Protein AF-A0A925ZSY7-F1 (afdb_monomer)

pLDDT: mean 82.23, std 15.38, range [44.41, 98.56]

Sequence (197 aa):
MSMNKAVGSADPVRADASPASPSANQEVAVGSQKIALSGREVLAGAISGVAAGFTMGLVAVVVSLTHGFGLWAPFNDVAGAIFPGVISQTGPINVQTVVAGIFIHFTISVVLGMLFTTLYSGLFKLTFDYGTPLMIGLAFSWIIWMMVRFVFLPLLASGVYEVPAFIIAHGVYGVTLGLVYPIVRRQLAARRILARA

Secondary structure (DSSP, 8-state):
---------PPP--------------------------HHHHHHHHHHHHHHHHHHHHHHHHHHHHTTS-TTHHHHHHHHTTSTT-S--SSS--HHHHHHHHHHHHHHHHHHHHHHHIIIIIIS-----TTHHHHHHHHHHHHHHHHIIIIIHHHH--GGGGSTHHHHHHHHHHHHHHHHHHHHHHHHHHHHHHTT-

Mean predicted aligned error: 11.03 Å

Radius of gyration: 29.15 Å; Cα contacts (8 Å, |Δi|>4): 211; chains: 1; bounding box: 48×48×117 Å

Structure (mmCIF, N/CA/C/O backbone):
data_AF-A0A925ZSY7-F1
#
_entry.id   AF-A0A925ZSY7-F1
#
loop_
_atom_site.group_PDB
_atom_site.id
_atom_site.type_symbol
_atom_site.label_atom_id
_atom_site.label_alt_id
_atom_site.label_comp_id
_atom_site.label_asym_id
_atom_site.label_entity_id
_atom_site.label_seq_id
_atom_site.pdbx_PDB_ins_code
_atom_site.Cartn_x
_atom_site.Cartn_y
_atom_site.Cartn_z
_atom_site.occupancy
_atom_site.B_iso_or_equiv
_atom_site.auth_seq_id
_atom_site.auth_comp_id
_atom_site.auth_asym_id
_atom_site.auth_atom_id
_atom_site.pdbx_PDB_model_num
ATOM 1 N N . MET A 1 1 ? 8.546 25.792 88.648 1.00 55.47 1 MET A N 1
ATOM 2 C CA . MET A 1 1 ? 8.792 24.722 89.640 1.00 55.47 1 MET A CA 1
ATOM 3 C C . MET A 1 1 ? 7.761 23.626 89.392 1.00 55.47 1 MET A C 1
ATOM 5 O O . MET A 1 1 ? 6.604 23.981 89.224 1.00 55.47 1 MET A O 1
ATOM 9 N N . SER A 1 2 ? 8.197 22.357 89.332 1.00 53.66 2 SER A N 1
ATOM 10 C CA . SER A 1 2 ? 7.445 21.139 88.931 1.00 53.66 2 SER A CA 1
ATOM 11 C C . SER A 1 2 ? 7.203 21.033 87.411 1.00 53.66 2 SER A C 1
ATOM 13 O O . SER A 1 2 ? 6.410 21.792 86.876 1.00 53.66 2 SER A O 1
ATOM 15 N N . MET A 1 3 ? 7.945 20.281 86.580 1.00 49.22 3 MET A N 1
ATOM 16 C CA . MET A 1 3 ? 8.364 18.863 86.602 1.00 49.22 3 MET A CA 1
ATOM 17 C C . MET A 1 3 ? 7.198 17.883 86.774 1.00 49.22 3 MET A C 1
ATOM 19 O O . MET A 1 3 ? 6.801 17.587 87.893 1.00 49.22 3 MET A O 1
ATOM 23 N N . ASN A 1 4 ? 6.720 17.306 85.665 1.00 60.34 4 ASN A N 1
ATOM 24 C CA . ASN A 1 4 ? 6.241 15.930 85.695 1.00 60.34 4 ASN A CA 1
ATOM 25 C C . ASN A 1 4 ? 6.533 15.183 84.390 1.00 60.34 4 ASN A C 1
ATOM 27 O O . ASN A 1 4 ? 6.460 15.729 83.292 1.00 60.34 4 ASN A O 1
ATOM 31 N N . LYS A 1 5 ? 6.954 13.938 84.587 1.00 57.38 5 LYS A N 1
ATOM 32 C CA . LYS A 1 5 ? 7.687 13.039 83.700 1.00 57.38 5 LYS A CA 1
ATOM 33 C C . LYS A 1 5 ? 6.845 11.767 83.565 1.00 57.38 5 LYS A C 1
ATOM 35 O O . LYS A 1 5 ? 6.425 11.231 84.583 1.00 57.38 5 LYS A O 1
ATOM 40 N N . ALA A 1 6 ? 6.644 11.273 82.349 1.00 61.03 6 ALA A N 1
ATOM 41 C CA . ALA A 1 6 ? 6.133 9.930 82.035 1.00 61.03 6 ALA A CA 1
ATOM 42 C C . ALA A 1 6 ? 6.712 9.591 80.642 1.00 61.03 6 ALA A C 1
ATOM 44 O O . ALA A 1 6 ? 6.522 10.386 79.730 1.00 61.03 6 ALA A O 1
ATOM 45 N N . VAL A 1 7 ? 7.583 8.601 80.383 1.00 58.03 7 VAL A N 1
ATOM 46 C CA . VAL A 1 7 ? 7.672 7.183 80.805 1.00 58.03 7 VAL A CA 1
ATOM 47 C C . VAL A 1 7 ? 6.311 6.510 80.628 1.00 58.03 7 VAL A C 1
ATOM 49 O O . VAL A 1 7 ? 5.410 6.810 81.390 1.00 58.03 7 VAL A O 1
ATOM 52 N N . GLY A 1 8 ? 6.028 5.625 79.680 1.00 53.97 8 GLY A N 1
ATOM 53 C CA . GLY A 1 8 ? 6.804 4.867 78.705 1.00 53.97 8 GLY A CA 1
ATOM 54 C C . GLY A 1 8 ? 6.008 3.577 78.452 1.00 53.97 8 GLY A C 1
ATOM 55 O O . GLY A 1 8 ? 5.498 3.002 79.407 1.00 53.97 8 GLY A O 1
ATOM 56 N N . SER A 1 9 ? 5.886 3.106 77.212 1.00 62.28 9 SER A N 1
ATOM 57 C CA . SER A 1 9 ? 5.575 1.694 76.944 1.00 62.28 9 SER A CA 1
ATOM 58 C C . SER A 1 9 ? 6.113 1.320 75.569 1.00 62.28 9 SER A C 1
ATOM 60 O O . SER A 1 9 ? 5.625 1.789 74.544 1.00 62.28 9 SER A O 1
ATOM 62 N N . ALA A 1 10 ? 7.179 0.527 75.583 1.00 57.59 10 ALA A N 1
ATOM 63 C CA . ALA A 1 10 ? 7.733 -0.127 74.416 1.00 57.59 10 ALA A CA 1
ATOM 64 C C . ALA A 1 10 ? 6.829 -1.305 74.042 1.00 57.59 10 ALA A C 1
ATOM 66 O O . ALA A 1 10 ? 6.580 -2.173 74.880 1.00 57.59 10 ALA A O 1
ATOM 67 N N . ASP A 1 11 ? 6.364 -1.334 72.797 1.00 65.06 11 ASP A N 1
ATOM 68 C CA . ASP A 1 11 ? 5.711 -2.511 72.237 1.00 65.06 11 ASP A CA 1
ATOM 69 C C . ASP A 1 11 ? 6.760 -3.585 71.899 1.00 65.06 11 ASP A C 1
ATOM 71 O O . ASP A 1 11 ? 7.817 -3.266 71.340 1.00 65.06 11 ASP A O 1
ATOM 75 N N . PRO A 1 12 ? 6.505 -4.863 72.230 1.00 65.06 12 PRO A N 1
ATOM 76 C CA . PRO A 1 12 ? 7.423 -5.944 71.928 1.00 65.06 12 PRO A CA 1
ATOM 77 C C . PRO A 1 12 ? 7.401 -6.284 70.435 1.00 65.06 12 PRO A C 1
ATOM 79 O O . PRO A 1 12 ? 6.363 -6.542 69.827 1.00 65.06 12 PRO A O 1
ATOM 82 N N . VAL A 1 13 ? 8.608 -6.341 69.877 1.00 63.09 13 VAL A N 1
ATOM 83 C CA . VAL A 1 13 ? 8.950 -6.955 68.595 1.00 63.09 13 VAL A CA 1
ATOM 84 C C . VAL A 1 13 ? 8.385 -8.375 68.547 1.00 63.09 13 VAL A C 1
ATOM 86 O O . VAL A 1 13 ? 8.856 -9.261 69.259 1.00 63.09 13 VAL A O 1
ATOM 89 N N . ARG A 1 14 ? 7.390 -8.600 67.687 1.00 60.19 14 ARG A N 1
ATOM 90 C CA . ARG A 1 14 ? 6.901 -9.939 67.356 1.00 60.19 14 ARG A CA 1
ATOM 91 C C . ARG A 1 14 ? 7.596 -10.411 66.082 1.00 60.19 14 ARG A C 1
ATOM 93 O O . ARG A 1 14 ? 7.225 -10.034 64.974 1.00 60.19 14 ARG A O 1
ATOM 100 N N . ALA A 1 15 ? 8.661 -11.178 66.277 1.00 64.06 15 ALA A N 1
ATOM 101 C CA . ALA A 1 15 ? 9.365 -11.895 65.230 1.00 64.06 15 ALA A CA 1
ATOM 102 C C . ALA A 1 15 ? 8.745 -13.288 65.079 1.00 64.06 15 ALA A C 1
ATOM 104 O O . ALA A 1 15 ? 9.197 -14.231 65.719 1.00 64.06 15 ALA A O 1
ATOM 105 N N . ASP A 1 16 ? 7.746 -13.407 64.205 1.00 62.81 16 ASP A N 1
ATOM 106 C CA . ASP A 1 16 ? 7.207 -14.700 63.786 1.00 62.81 16 ASP A CA 1
ATOM 107 C C . ASP A 1 16 ? 7.527 -14.879 62.294 1.00 62.81 16 ASP A C 1
ATOM 109 O O . ASP A 1 16 ? 6.779 -14.477 61.405 1.00 62.81 16 ASP A O 1
ATOM 113 N N . ALA A 1 17 ? 8.702 -15.444 62.022 1.00 67.31 17 ALA A N 1
ATOM 114 C CA . ALA A 1 17 ? 9.052 -15.984 60.718 1.00 67.31 17 ALA A CA 1
ATOM 115 C C . ALA A 1 17 ? 8.692 -17.473 60.690 1.00 67.31 17 ALA A C 1
ATOM 117 O O . ALA A 1 17 ? 9.211 -18.231 61.510 1.00 67.31 17 ALA A O 1
ATOM 118 N N . SER A 1 18 ? 7.893 -17.919 59.715 1.00 61.31 18 SER A N 1
ATOM 119 C CA . SER A 1 18 ? 8.162 -19.198 59.043 1.00 61.31 18 SER A CA 1
ATOM 120 C C . SER A 1 18 ? 7.316 -19.458 57.792 1.00 61.31 18 SER A C 1
ATOM 122 O O . SER A 1 18 ? 6.268 -18.842 57.611 1.00 61.31 18 SER A O 1
ATOM 124 N N . PRO A 1 19 ? 7.823 -20.327 56.896 1.00 63.09 19 PRO A N 1
ATOM 125 C CA . PRO A 1 19 ? 7.704 -20.199 55.454 1.00 63.09 19 PRO A CA 1
ATOM 126 C C . PRO A 1 19 ? 6.714 -21.204 54.858 1.00 63.09 19 PRO A C 1
ATOM 128 O O . PRO A 1 19 ? 6.591 -22.322 55.342 1.00 63.09 19 PRO A O 1
ATOM 131 N N . ALA A 1 20 ? 6.087 -20.845 53.741 1.00 53.62 20 ALA A N 1
ATOM 132 C CA . ALA A 1 20 ? 5.710 -21.792 52.694 1.00 53.62 20 ALA A CA 1
ATOM 133 C C . ALA A 1 20 ? 5.274 -21.002 51.461 1.00 53.62 20 ALA A C 1
ATOM 135 O O . ALA A 1 20 ? 4.224 -20.364 51.431 1.00 53.62 20 ALA A O 1
ATOM 136 N N . SER A 1 21 ? 6.130 -21.036 50.449 1.00 58.88 21 SER A N 1
ATOM 137 C CA . SER A 1 21 ? 5.885 -20.540 49.107 1.00 58.88 21 SER A CA 1
ATOM 138 C C . SER A 1 21 ? 4.577 -21.110 48.549 1.00 58.88 21 SER A C 1
ATOM 140 O O . SER A 1 21 ? 4.470 -22.330 48.414 1.00 58.88 21 SER A O 1
ATOM 142 N N . PRO A 1 22 ? 3.626 -20.284 48.087 1.00 52.94 22 PRO A N 1
ATOM 143 C CA . PRO A 1 22 ? 2.754 -20.721 47.026 1.00 52.94 22 PRO A CA 1
ATOM 144 C C . PRO A 1 22 ? 3.592 -20.681 45.745 1.00 52.94 22 PRO A C 1
ATOM 146 O O . PRO A 1 22 ? 3.500 -19.756 44.946 1.00 52.94 22 PRO A O 1
ATOM 149 N N . SER A 1 23 ? 4.358 -21.747 45.493 1.00 55.34 23 SER A N 1
ATOM 150 C CA . SER A 1 23 ? 4.560 -22.237 44.123 1.00 55.34 23 SER A CA 1
ATOM 151 C C . SER A 1 23 ? 3.233 -22.827 43.621 1.00 55.34 23 SER A C 1
ATOM 153 O O . SER A 1 23 ? 3.162 -23.963 43.157 1.00 55.34 23 SER A O 1
ATOM 155 N N . ALA A 1 24 ? 2.149 -22.072 43.803 1.00 54.25 24 ALA A N 1
ATOM 156 C CA . ALA A 1 24 ? 0.860 -22.337 43.223 1.00 54.25 24 ALA A CA 1
ATOM 157 C C . ALA A 1 24 ? 1.051 -22.000 41.762 1.00 54.25 24 ALA A C 1
ATOM 159 O O . ALA A 1 24 ? 1.026 -20.827 41.398 1.00 54.25 24 ALA A O 1
ATOM 160 N N . ASN A 1 25 ? 1.391 -23.041 41.000 1.00 50.25 25 ASN A N 1
ATOM 161 C CA . ASN A 1 25 ? 1.122 -23.205 39.586 1.00 50.25 25 ASN A CA 1
ATOM 162 C C . ASN A 1 25 ? 0.565 -21.914 38.998 1.00 50.25 25 ASN A C 1
ATOM 164 O O . ASN A 1 25 ? -0.649 -21.727 38.905 1.00 50.25 25 ASN A O 1
ATOM 168 N N . GLN A 1 26 ? 1.474 -21.016 38.614 1.00 46.41 26 GLN A N 1
ATOM 169 C CA . GLN A 1 26 ? 1.187 -20.085 37.547 1.00 46.41 26 GLN A CA 1
ATOM 170 C C . GLN A 1 26 ? 1.076 -21.008 36.339 1.00 46.41 26 GLN A C 1
ATOM 172 O O . GLN A 1 26 ? 2.033 -21.245 35.609 1.00 46.41 26 GLN A O 1
ATOM 177 N N . GLU A 1 27 ? -0.075 -21.675 36.251 1.00 44.41 27 GLU A N 1
ATOM 178 C CA . GLU A 1 27 ? -0.593 -22.260 35.048 1.00 44.41 27 GLU A CA 1
ATOM 179 C C . GLU A 1 27 ? -0.501 -21.092 34.093 1.00 44.41 27 GLU A C 1
ATOM 181 O O . GLU A 1 27 ? -1.247 -20.112 34.191 1.00 44.41 27 GLU A O 1
ATOM 186 N N . VAL A 1 28 ? 0.572 -21.104 33.303 1.00 52.50 28 VAL A N 1
ATOM 187 C CA . VAL A 1 28 ? 0.762 -20.172 32.220 1.00 52.50 28 VAL A CA 1
ATOM 188 C C . VAL A 1 28 ? -0.361 -20.569 31.291 1.00 52.50 28 VAL A C 1
ATOM 190 O O . VAL A 1 28 ? -0.203 -21.401 30.402 1.00 52.50 28 VAL A O 1
ATOM 193 N N . ALA A 1 29 ? -1.541 -20.022 31.564 1.00 50.22 29 ALA A N 1
ATOM 194 C CA . ALA A 1 29 ? -2.619 -19.921 30.634 1.00 50.22 29 ALA A CA 1
ATOM 195 C C . ALA A 1 29 ? -2.049 -19.016 29.547 1.00 50.22 29 ALA A C 1
ATOM 197 O O . ALA A 1 29 ? -2.324 -17.818 29.480 1.00 50.22 29 ALA A O 1
ATOM 198 N N . VAL A 1 30 ? -1.218 -19.611 28.683 1.00 54.34 30 VAL A N 1
ATOM 199 C CA . VAL A 1 30 ? -1.020 -19.204 27.303 1.00 54.34 30 VAL A CA 1
ATOM 200 C C . VAL A 1 30 ? -2.380 -19.447 26.675 1.00 54.34 30 VAL A C 1
ATOM 202 O O . VAL A 1 30 ? -2.624 -20.425 25.971 1.00 54.34 30 VAL A O 1
ATOM 205 N N . GLY A 1 31 ? -3.335 -18.614 27.085 1.00 46.53 31 GLY A N 1
ATOM 206 C CA . GLY A 1 31 ? -4.696 -18.679 26.646 1.00 46.53 31 GLY A CA 1
ATOM 207 C C . GLY A 1 31 ? -4.613 -18.574 25.145 1.00 46.53 31 GLY A C 1
ATOM 208 O O . GLY A 1 31 ? -4.042 -17.618 24.614 1.00 46.53 31 GLY A O 1
ATOM 209 N N . SER A 1 32 ? -5.175 -19.571 24.476 1.00 50.22 32 SER A N 1
ATOM 210 C CA . SER A 1 32 ? -5.572 -19.493 23.082 1.00 50.22 32 SER A CA 1
ATOM 211 C C . SER A 1 32 ? -6.625 -18.383 22.966 1.00 50.22 32 SER A C 1
ATOM 213 O O . SER A 1 32 ? -7.817 -18.619 22.787 1.00 50.22 32 SER A O 1
ATOM 215 N N . GLN A 1 33 ? -6.212 -17.131 23.170 1.00 54.22 33 GLN A N 1
ATOM 216 C CA . GLN A 1 33 ? -7.013 -15.967 22.869 1.00 54.22 33 GLN A CA 1
ATOM 217 C C . GLN A 1 33 ? -7.043 -15.921 21.356 1.00 54.22 33 GLN A C 1
ATOM 219 O O . GLN A 1 33 ? -6.134 -15.396 20.715 1.00 54.22 33 GLN A O 1
ATOM 224 N N . LYS A 1 34 ? -8.082 -16.548 20.796 1.00 58.94 34 LYS A N 1
ATOM 225 C CA . LYS A 1 34 ? -8.390 -16.479 19.374 1.00 58.94 34 LYS A CA 1
ATOM 226 C C . LYS A 1 34 ? -8.245 -15.024 18.947 1.00 58.94 34 LYS A C 1
ATOM 228 O O . LYS A 1 34 ? -8.836 -14.141 19.572 1.00 58.94 34 LYS A O 1
ATOM 233 N N . ILE A 1 35 ? -7.445 -14.789 17.910 1.00 64.00 35 ILE A N 1
ATOM 234 C CA . ILE A 1 35 ? -7.345 -13.495 17.238 1.00 64.00 35 ILE A CA 1
ATOM 235 C C . ILE A 1 35 ? -8.736 -13.208 16.659 1.00 64.00 35 ILE A C 1
ATOM 237 O O . ILE A 1 35 ? -9.061 -13.591 15.540 1.00 64.00 35 ILE A O 1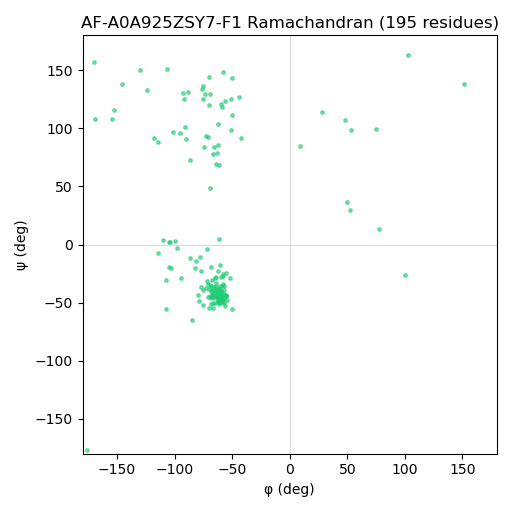
ATOM 241 N N . ALA A 1 36 ? -9.614 -12.624 17.470 1.00 67.88 36 ALA A N 1
ATOM 242 C CA . ALA A 1 36 ? -10.977 -12.300 17.092 1.00 67.88 36 ALA A CA 1
ATOM 243 C C . ALA A 1 36 ? -10.966 -10.924 16.425 1.00 67.88 36 ALA A C 1
ATOM 245 O O . ALA A 1 36 ? -11.372 -9.926 17.016 1.00 67.88 36 ALA A O 1
ATOM 246 N N . LEU A 1 37 ? -10.443 -10.863 15.199 1.00 81.06 37 LEU A N 1
ATOM 247 C CA . LEU A 1 37 ? -10.561 -9.664 14.376 1.00 81.06 37 LEU A CA 1
ATOM 248 C C . LEU A 1 37 ? -12.011 -9.497 13.957 1.00 81.06 37 LEU A C 1
ATOM 250 O O . LEU A 1 37 ? -12.634 -10.411 13.413 1.00 81.06 37 LEU A O 1
ATOM 254 N N . SER A 1 38 ? -12.552 -8.305 14.174 1.00 87.88 38 SER A N 1
ATOM 255 C CA . SER A 1 38 ? -13.855 -7.993 13.607 1.00 87.88 38 SER A CA 1
ATOM 256 C C . SER A 1 38 ? -13.734 -7.860 12.085 1.00 87.88 38 SER A C 1
ATOM 258 O O . SER A 1 38 ? -12.768 -7.287 11.581 1.00 87.88 38 SER A O 1
ATOM 260 N N . GLY A 1 39 ? -14.747 -8.298 11.327 1.00 89.88 39 GLY A N 1
ATOM 261 C CA . GLY A 1 39 ? -14.773 -8.076 9.869 1.00 89.88 39 GLY A CA 1
ATOM 262 C C . GLY A 1 39 ? -14.627 -6.593 9.486 1.00 89.88 39 GLY A C 1
ATOM 263 O O . GLY A 1 39 ? -14.105 -6.259 8.428 1.00 89.88 39 GLY A O 1
ATOM 264 N N . ARG A 1 40 ? -15.001 -5.685 10.397 1.00 90.75 40 ARG A N 1
ATOM 265 C CA . ARG A 1 40 ? -14.800 -4.238 10.264 1.00 90.75 40 ARG A CA 1
ATOM 266 C C . ARG A 1 40 ? -13.327 -3.831 10.295 1.00 90.75 40 ARG A C 1
ATOM 268 O O . ARG A 1 40 ? -12.943 -2.913 9.581 1.00 90.75 40 ARG A O 1
ATOM 275 N N . GLU A 1 41 ? -12.526 -4.464 11.142 1.00 91.94 41 GLU A N 1
ATOM 276 C CA . GLU A 1 41 ? -11.087 -4.204 11.219 1.00 91.94 41 GLU A CA 1
ATOM 277 C C . GLU A 1 41 ? -10.393 -4.715 9.963 1.00 91.94 41 GLU A C 1
ATOM 279 O O . GLU A 1 41 ? -9.647 -3.961 9.348 1.00 91.94 41 GLU A O 1
ATOM 284 N N . VAL A 1 42 ? -10.738 -5.920 9.505 1.00 93.62 42 VAL A N 1
ATOM 285 C CA . VAL A 1 42 ? -10.236 -6.453 8.229 1.00 93.62 42 VAL A CA 1
ATOM 286 C C . VAL A 1 42 ? -10.577 -5.510 7.069 1.00 93.62 42 VAL A C 1
ATOM 288 O O . VAL A 1 42 ? -9.694 -5.144 6.297 1.00 93.62 42 VAL A O 1
ATOM 291 N N . LEU A 1 43 ? -11.824 -5.031 6.992 1.00 95.75 43 LEU A N 1
ATOM 292 C CA . LEU A 1 43 ? -12.242 -4.065 5.974 1.00 95.75 43 LEU A CA 1
ATOM 293 C C . LEU A 1 43 ? -11.490 -2.727 6.084 1.00 95.75 43 LEU A C 1
ATOM 295 O O . LEU A 1 43 ? -11.086 -2.167 5.067 1.00 95.75 43 LEU A O 1
ATOM 299 N N . ALA A 1 44 ? -11.272 -2.21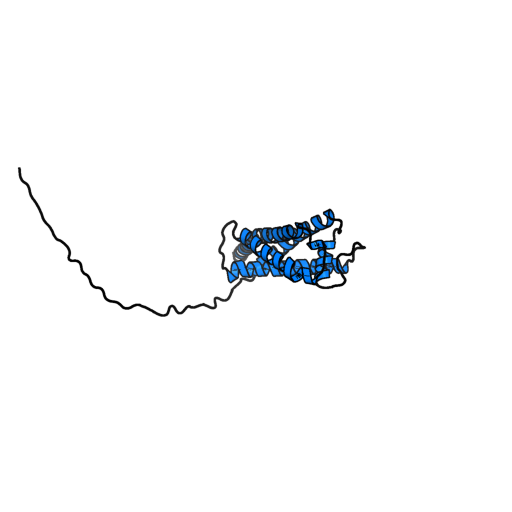3 7.299 1.00 95.94 44 ALA A N 1
ATOM 300 C CA . ALA A 1 44 ? -10.491 -0.994 7.508 1.00 95.94 44 ALA A CA 1
ATOM 301 C C . ALA A 1 44 ? -9.046 -1.163 7.023 1.00 95.94 44 ALA A C 1
ATOM 303 O O . ALA A 1 44 ? -8.513 -0.262 6.375 1.00 95.94 44 ALA A O 1
ATOM 304 N N . GLY A 1 45 ? -8.440 -2.318 7.301 1.00 96.88 45 GLY A N 1
ATOM 305 C CA . GLY A 1 45 ? -7.125 -2.698 6.795 1.00 96.88 45 GLY A CA 1
ATOM 306 C C . GLY A 1 45 ? -7.082 -2.744 5.274 1.00 96.88 45 GLY A C 1
ATOM 307 O O . GLY A 1 45 ? -6.226 -2.100 4.678 1.00 96.88 45 GLY A O 1
ATOM 308 N N . ALA A 1 46 ? -8.047 -3.415 4.640 1.00 98.25 46 ALA A N 1
ATOM 309 C CA . ALA A 1 46 ? -8.144 -3.500 3.183 1.00 98.25 46 ALA A CA 1
ATOM 310 C C . ALA A 1 46 ? -8.248 -2.115 2.517 1.00 98.25 46 ALA A C 1
ATOM 312 O O . ALA A 1 46 ? -7.472 -1.810 1.615 1.00 98.25 46 ALA A O 1
ATOM 313 N N . ILE A 1 47 ? -9.153 -1.249 2.993 1.00 98.38 47 ILE A N 1
ATOM 314 C CA . ILE A 1 47 ? -9.334 0.115 2.455 1.00 98.38 47 ILE A CA 1
ATOM 315 C C . ILE A 1 47 ? -8.052 0.938 2.619 1.00 98.38 47 ILE A C 1
ATOM 317 O O . ILE A 1 47 ? -7.640 1.653 1.706 1.00 98.38 47 ILE A O 1
ATOM 321 N N . SER A 1 48 ? -7.404 0.822 3.778 1.00 98.00 48 SER A N 1
ATOM 322 C CA . SER A 1 48 ? -6.163 1.547 4.063 1.00 98.00 48 SER A CA 1
ATOM 323 C C . SER A 1 48 ? -4.998 1.029 3.220 1.00 98.00 48 SER A C 1
ATOM 325 O O . SER A 1 48 ? -4.181 1.824 2.767 1.00 98.00 48 SER A O 1
ATOM 327 N N . GLY A 1 49 ? -4.964 -0.280 2.951 1.00 98.44 49 GLY A N 1
ATOM 328 C CA . GLY A 1 49 ? -4.050 -0.915 2.008 1.00 98.44 49 GLY A CA 1
ATOM 329 C C . GLY A 1 49 ? -4.211 -0.364 0.596 1.00 98.44 49 GLY A C 1
ATOM 330 O O . GLY A 1 49 ? -3.221 0.031 -0.006 1.00 98.44 49 GLY A O 1
ATOM 331 N N . VAL A 1 50 ? -5.443 -0.231 0.088 1.00 98.56 50 VAL A N 1
ATOM 332 C CA . VAL A 1 50 ? -5.698 0.400 -1.225 1.00 98.56 50 VAL A CA 1
ATOM 333 C C . VAL A 1 50 ? -5.186 1.838 -1.259 1.00 98.56 50 VAL A C 1
ATOM 335 O O . VAL A 1 50 ? -4.487 2.212 -2.199 1.00 98.56 50 VAL A O 1
ATOM 338 N N . ALA A 1 51 ? -5.497 2.637 -0.234 1.00 98.56 51 ALA A N 1
ATOM 339 C CA . ALA A 1 51 ? -5.047 4.025 -0.160 1.00 98.56 51 ALA A CA 1
ATOM 340 C C . ALA A 1 51 ? -3.512 4.129 -0.152 1.00 98.56 51 ALA A C 1
ATOM 342 O O . ALA A 1 51 ? -2.946 4.928 -0.895 1.00 98.56 51 ALA A O 1
ATOM 343 N N . ALA A 1 52 ? -2.841 3.286 0.636 1.00 98.44 52 ALA A N 1
ATOM 344 C CA . ALA A 1 52 ? -1.385 3.223 0.706 1.00 98.44 52 ALA A CA 1
ATOM 345 C C . ALA A 1 52 ? -0.744 2.714 -0.595 1.00 98.44 52 ALA A C 1
ATOM 347 O O . ALA A 1 52 ? 0.254 3.264 -1.057 1.00 98.44 52 ALA A O 1
ATOM 348 N N . GLY A 1 53 ? -1.329 1.690 -1.218 1.00 98.06 53 GLY A N 1
ATOM 349 C CA . GLY A 1 53 ? -0.891 1.169 -2.511 1.00 98.06 53 GLY A CA 1
ATOM 350 C C . GLY A 1 53 ? -1.009 2.215 -3.615 1.00 98.06 53 GLY A C 1
ATOM 351 O O . GLY A 1 53 ? -0.109 2.344 -4.445 1.00 98.06 53 GLY A O 1
ATOM 352 N N . PHE A 1 54 ? -2.078 3.013 -3.596 1.00 98.25 54 PHE A N 1
ATOM 353 C CA . PHE A 1 54 ? -2.271 4.118 -4.529 1.00 98.25 54 PHE A CA 1
ATOM 354 C C . PHE A 1 54 ? -1.216 5.217 -4.346 1.00 98.25 54 PHE A C 1
ATOM 356 O O . PHE A 1 54 ? -0.570 5.600 -5.321 1.00 98.25 54 PHE A O 1
ATOM 363 N N . THR A 1 55 ? -0.988 5.700 -3.117 1.00 98.25 55 THR A N 1
ATOM 364 C CA . THR A 1 55 ? 0.014 6.754 -2.862 1.00 98.25 55 THR A CA 1
ATOM 365 C C . THR A 1 55 ? 1.428 6.292 -3.209 1.00 98.25 55 THR A C 1
ATOM 367 O O . THR A 1 55 ? 2.168 7.028 -3.858 1.00 98.25 55 THR A O 1
ATOM 370 N N . MET A 1 56 ? 1.785 5.052 -2.865 1.00 97.06 56 MET A N 1
ATOM 371 C CA . MET A 1 56 ? 3.039 4.422 -3.286 1.00 97.06 56 MET A CA 1
ATOM 372 C C . MET A 1 56 ? 3.156 4.336 -4.812 1.00 97.06 56 MET A C 1
ATOM 374 O O . MET A 1 56 ? 4.203 4.668 -5.366 1.00 97.06 56 MET A O 1
ATOM 378 N N . GLY A 1 57 ? 2.089 3.910 -5.495 1.00 94.81 57 GLY A N 1
ATOM 379 C CA . GLY A 1 57 ? 2.050 3.807 -6.953 1.00 94.81 57 GLY A CA 1
ATOM 380 C C . GLY A 1 57 ? 2.295 5.153 -7.636 1.00 94.81 57 GLY A C 1
ATOM 381 O O . GLY A 1 57 ? 3.060 5.220 -8.594 1.00 94.81 57 GLY A O 1
ATOM 382 N N . LEU A 1 58 ? 1.733 6.243 -7.100 1.00 96.19 58 LEU A N 1
ATOM 383 C CA . LEU A 1 58 ? 2.004 7.597 -7.593 1.00 96.19 58 LEU A CA 1
ATOM 384 C C . LEU A 1 58 ? 3.478 7.986 -7.436 1.00 96.19 58 LEU A C 1
ATOM 386 O O . LEU A 1 58 ? 4.069 8.519 -8.373 1.00 96.19 58 LEU A O 1
ATOM 390 N N . VAL A 1 59 ? 4.090 7.690 -6.285 1.00 94.69 59 VAL A N 1
ATOM 391 C CA . VAL A 1 59 ? 5.527 7.936 -6.076 1.00 94.69 59 VAL A CA 1
ATOM 392 C C . VAL A 1 59 ? 6.355 7.141 -7.084 1.00 94.69 59 VAL A C 1
ATOM 394 O O . VAL A 1 59 ? 7.250 7.701 -7.712 1.00 94.69 59 VAL A O 1
ATOM 397 N N . ALA A 1 60 ? 6.029 5.865 -7.298 1.00 91.50 60 ALA A N 1
ATOM 398 C CA . ALA A 1 60 ? 6.723 5.021 -8.267 1.00 91.50 60 ALA A CA 1
ATOM 399 C C . ALA A 1 60 ? 6.590 5.554 -9.703 1.00 91.50 60 ALA A C 1
ATOM 401 O O . ALA A 1 60 ? 7.571 5.566 -10.441 1.00 91.50 60 ALA A O 1
ATOM 402 N N . VAL A 1 61 ? 5.414 6.056 -10.088 1.00 92.69 61 VAL A N 1
ATOM 403 C CA . VAL A 1 61 ? 5.197 6.716 -11.385 1.00 92.69 61 VAL A CA 1
ATOM 404 C C . VAL A 1 61 ? 6.076 7.957 -11.534 1.00 92.69 61 VAL A C 1
ATOM 406 O O . VAL A 1 61 ? 6.729 8.115 -12.564 1.00 92.69 61 VAL A O 1
ATOM 409 N N . VAL A 1 62 ? 6.136 8.820 -10.515 1.00 93.38 62 VAL A N 1
ATOM 410 C CA . VAL A 1 62 ? 6.992 10.018 -10.543 1.00 93.38 62 VAL A CA 1
ATOM 411 C C . VAL A 1 62 ? 8.456 9.625 -10.728 1.00 93.38 62 VAL A C 1
ATOM 413 O O . VAL A 1 62 ? 9.121 10.161 -11.609 1.00 93.38 62 VAL A O 1
ATOM 416 N N . VAL A 1 63 ? 8.941 8.651 -9.956 1.00 89.25 63 VAL A N 1
ATOM 417 C CA . VAL A 1 63 ? 10.312 8.126 -10.069 1.00 89.25 63 VAL A CA 1
ATOM 418 C C . VAL A 1 63 ? 10.573 7.552 -11.458 1.00 89.25 63 VAL A C 1
ATOM 420 O O . VAL A 1 63 ? 11.605 7.827 -12.062 1.00 89.25 63 VAL A O 1
ATOM 423 N N . SER A 1 64 ? 9.627 6.781 -11.983 1.00 87.75 64 SER A N 1
ATOM 424 C CA . SER A 1 64 ? 9.736 6.171 -13.303 1.00 87.75 64 SER A CA 1
ATOM 425 C C . SER A 1 64 ? 9.891 7.213 -14.411 1.00 87.75 64 SER A C 1
ATOM 427 O O . SER A 1 64 ? 10.745 7.086 -15.289 1.00 87.75 64 SER A O 1
ATOM 429 N N . LEU A 1 65 ? 9.094 8.283 -14.350 1.00 89.75 65 LEU A N 1
ATOM 430 C CA . LEU A 1 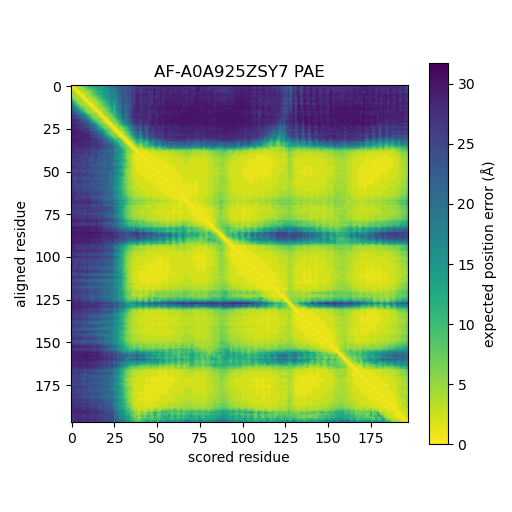65 ? 9.149 9.376 -15.316 1.00 89.75 65 LEU A CA 1
ATOM 431 C C . LEU A 1 65 ? 10.447 10.182 -15.205 1.00 89.75 65 LEU A C 1
ATOM 433 O O . LEU A 1 65 ? 11.027 10.517 -16.234 1.00 89.75 65 LEU A O 1
ATOM 437 N N . THR A 1 66 ? 10.941 10.454 -13.992 1.00 90.25 66 THR A N 1
ATOM 438 C CA . THR A 1 66 ? 12.192 11.213 -13.804 1.00 90.25 66 THR A CA 1
ATOM 439 C C . THR A 1 66 ? 13.439 10.460 -14.264 1.00 90.25 66 THR A C 1
ATOM 441 O O . THR A 1 66 ? 14.449 11.097 -1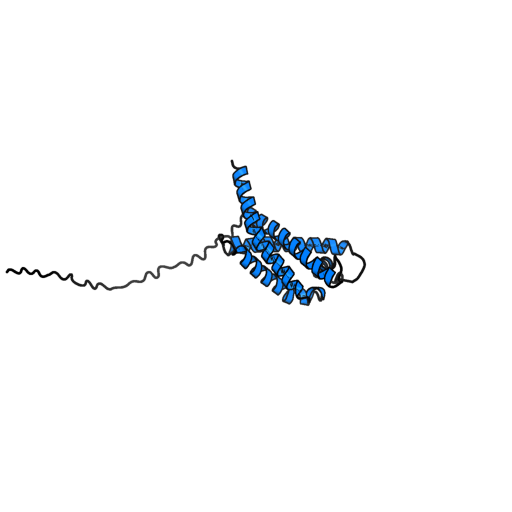4.547 1.00 90.25 66 THR A O 1
ATOM 444 N N . HIS A 1 67 ? 13.364 9.132 -14.390 1.00 86.00 67 HIS A N 1
ATOM 445 C CA . HIS A 1 67 ? 14.456 8.278 -14.874 1.00 86.00 67 HIS A CA 1
ATOM 446 C C . HIS A 1 67 ? 14.263 7.798 -16.323 1.00 86.00 67 HIS A C 1
ATOM 448 O O . HIS A 1 67 ? 15.089 7.049 -16.837 1.00 86.00 67 HIS A O 1
ATOM 454 N N . GLY A 1 68 ? 13.190 8.223 -17.002 1.00 85.75 68 GLY A N 1
ATOM 455 C CA . GLY A 1 68 ? 12.947 7.891 -18.410 1.00 85.75 68 GLY A CA 1
ATOM 456 C C . GLY A 1 68 ? 12.418 6.475 -18.675 1.00 85.75 68 GLY A C 1
ATOM 457 O O . GLY A 1 68 ? 12.390 6.058 -19.830 1.00 85.75 68 GLY A O 1
ATOM 458 N N . PHE A 1 69 ? 11.960 5.740 -17.655 1.00 84.00 69 PHE A N 1
ATOM 459 C CA . PHE A 1 69 ? 11.413 4.382 -17.821 1.00 84.00 69 PHE A CA 1
ATOM 460 C C . PHE A 1 69 ? 9.980 4.375 -18.387 1.00 84.00 69 PHE A C 1
ATOM 462 O O . PHE A 1 69 ? 9.548 3.398 -18.995 1.00 84.00 69 PHE A O 1
ATOM 469 N N . GLY A 1 70 ? 9.246 5.481 -18.231 1.00 87.56 70 GLY A N 1
ATOM 470 C CA . GLY A 1 70 ? 7.891 5.671 -18.759 1.00 87.56 70 GLY A CA 1
ATOM 471 C C . GLY A 1 70 ? 6.787 5.519 -17.708 1.00 87.56 70 GLY A C 1
ATOM 472 O O . GLY A 1 70 ? 6.995 4.985 -16.623 1.00 87.56 70 GLY A O 1
ATOM 473 N N . LEU A 1 71 ? 5.583 6.006 -18.019 1.00 90.44 71 LEU A N 1
ATOM 474 C CA . LEU A 1 71 ? 4.461 6.081 -17.068 1.00 90.44 71 LEU A CA 1
ATOM 475 C C . LEU A 1 71 ? 4.080 4.717 -16.468 1.00 90.44 71 LEU A C 1
ATOM 477 O O . LEU A 1 71 ? 3.765 4.613 -15.287 1.00 90.44 71 LEU A O 1
ATOM 481 N N . TRP A 1 72 ? 4.110 3.671 -17.290 1.00 91.12 72 TRP A N 1
ATOM 482 C CA . TRP A 1 72 ? 3.579 2.356 -16.937 1.00 91.12 72 TRP A CA 1
ATOM 483 C C . TRP A 1 72 ? 4.634 1.358 -16.462 1.00 91.12 72 TRP A C 1
ATOM 485 O O . TRP A 1 72 ? 4.277 0.242 -16.083 1.00 91.12 72 TRP A O 1
ATOM 495 N N . ALA A 1 73 ? 5.915 1.742 -16.464 1.00 86.88 73 ALA A N 1
ATOM 496 C CA . ALA A 1 73 ? 7.007 0.837 -16.120 1.00 86.88 73 ALA A CA 1
ATOM 497 C C . ALA A 1 73 ? 6.842 0.178 -14.737 1.00 86.88 73 ALA A C 1
ATOM 499 O O . ALA A 1 73 ? 6.946 -1.045 -14.686 1.00 86.88 73 ALA A O 1
ATOM 500 N N . PRO A 1 74 ? 6.444 0.894 -13.660 1.00 88.12 74 PRO A N 1
ATOM 501 C CA . PRO A 1 74 ? 6.292 0.269 -12.347 1.00 88.12 74 PRO A CA 1
ATOM 502 C C . PRO A 1 74 ? 5.258 -0.860 -12.332 1.00 88.12 74 PRO A C 1
ATOM 504 O O . PRO A 1 74 ? 5.440 -1.861 -11.648 1.00 88.12 74 PRO A O 1
ATOM 507 N N . PHE A 1 75 ? 4.171 -0.725 -13.098 1.00 89.69 75 PHE A N 1
ATOM 508 C CA . PHE A 1 75 ? 3.145 -1.763 -13.183 1.00 89.69 75 PHE A CA 1
ATOM 509 C C . PHE A 1 75 ? 3.593 -2.927 -14.071 1.00 89.69 75 PHE A C 1
ATOM 511 O O . PHE A 1 75 ? 3.326 -4.078 -13.736 1.00 89.69 75 PHE A O 1
ATOM 518 N N . ASN A 1 76 ? 4.322 -2.652 -15.156 1.00 86.88 76 ASN A N 1
ATOM 519 C CA . ASN A 1 76 ? 4.929 -3.708 -15.966 1.00 86.88 76 ASN A CA 1
ATOM 520 C C . ASN A 1 76 ? 5.934 -4.532 -15.155 1.00 86.88 76 ASN A C 1
ATOM 522 O O . ASN A 1 76 ? 5.938 -5.750 -15.280 1.00 86.88 76 ASN A O 1
ATOM 526 N N . ASP A 1 77 ? 6.717 -3.907 -14.275 1.00 83.56 77 ASP A N 1
ATOM 527 C CA . ASP A 1 77 ? 7.631 -4.632 -13.390 1.00 83.56 77 ASP A CA 1
ATOM 528 C C . ASP A 1 77 ? 6.894 -5.503 -12.371 1.00 83.56 77 ASP A C 1
ATOM 530 O O . ASP A 1 77 ? 7.264 -6.659 -12.162 1.00 83.56 77 ASP A O 1
ATOM 534 N N . VAL A 1 78 ? 5.802 -4.996 -11.786 1.00 87.38 78 VAL A N 1
ATOM 535 C CA . VAL A 1 78 ? 4.944 -5.800 -10.902 1.00 87.38 78 VAL A CA 1
ATOM 536 C C . VAL A 1 78 ? 4.353 -7.000 -11.650 1.00 87.38 78 VAL A C 1
ATOM 538 O O . VAL A 1 78 ? 4.284 -8.093 -11.094 1.00 87.38 78 VAL A O 1
ATOM 541 N N . ALA A 1 79 ? 3.958 -6.839 -12.915 1.00 87.62 79 ALA A N 1
ATOM 542 C CA . ALA A 1 79 ? 3.528 -7.964 -13.744 1.00 87.62 79 ALA A CA 1
ATOM 543 C C . ALA A 1 79 ? 4.693 -8.917 -14.067 1.00 87.62 79 ALA A C 1
ATOM 545 O O . ALA A 1 79 ? 4.532 -10.134 -13.986 1.00 87.62 79 ALA A O 1
ATOM 546 N N . GLY A 1 80 ? 5.875 -8.374 -14.372 1.00 80.12 80 GLY A N 1
ATOM 547 C CA . GLY A 1 80 ? 7.111 -9.117 -14.615 1.00 80.12 80 GLY A CA 1
ATOM 548 C C . GLY A 1 80 ? 7.531 -9.989 -13.433 1.00 80.12 80 GLY A C 1
ATOM 549 O O . GLY A 1 80 ? 8.109 -11.053 -13.639 1.00 80.12 80 GLY A O 1
ATOM 550 N N . ALA A 1 81 ? 7.143 -9.603 -12.211 1.00 77.00 81 ALA A N 1
ATOM 551 C CA . ALA A 1 81 ? 7.353 -10.402 -11.011 1.00 77.00 81 ALA A CA 1
ATOM 552 C C . ALA A 1 81 ? 6.675 -11.783 -11.054 1.00 77.00 81 ALA A C 1
ATOM 554 O O . ALA A 1 81 ? 7.128 -12.724 -10.406 1.00 77.00 81 ALA A O 1
ATOM 555 N N . ILE A 1 82 ? 5.573 -11.894 -11.801 1.00 77.69 82 ILE A N 1
ATOM 556 C CA . ILE A 1 82 ? 4.784 -13.125 -11.947 1.00 77.69 82 ILE A CA 1
ATOM 557 C C . ILE A 1 82 ? 4.974 -13.745 -13.334 1.00 77.69 82 ILE A C 1
ATOM 559 O O . ILE A 1 82 ? 4.918 -14.965 -13.478 1.00 77.69 82 ILE A O 1
ATOM 563 N N . PHE A 1 83 ? 5.215 -12.918 -14.352 1.00 79.12 83 PHE A N 1
ATOM 564 C CA . PHE A 1 83 ? 5.369 -13.327 -15.744 1.00 79.12 83 PHE A CA 1
ATOM 565 C C . PHE A 1 83 ? 6.786 -12.977 -16.234 1.00 79.12 83 PHE A C 1
ATOM 567 O O . PHE A 1 83 ? 6.982 -11.882 -16.766 1.00 79.12 83 PHE A O 1
ATOM 574 N N . PRO A 1 84 ? 7.775 -13.890 -16.120 1.00 66.75 84 PRO A N 1
ATOM 575 C CA . PRO A 1 84 ? 9.205 -13.597 -16.323 1.00 66.75 84 PRO A CA 1
ATOM 576 C C . PRO A 1 84 ? 9.642 -13.099 -17.720 1.00 66.75 84 PRO A C 1
ATOM 578 O O . PRO A 1 84 ? 10.829 -12.920 -17.956 1.00 66.75 84 PRO A O 1
ATOM 581 N N . GLY A 1 85 ? 8.724 -12.859 -18.661 1.00 66.69 85 GLY A N 1
ATOM 582 C CA . GLY A 1 85 ? 8.998 -12.288 -19.990 1.00 66.69 85 GLY A CA 1
ATOM 583 C C . GLY A 1 85 ? 8.473 -10.861 -20.200 1.00 66.69 85 GLY A C 1
ATOM 584 O O . GLY A 1 85 ? 8.555 -10.343 -21.309 1.00 66.69 85 GLY A O 1
ATOM 585 N N . VAL A 1 86 ? 7.898 -10.244 -19.163 1.00 68.44 86 VAL A N 1
ATOM 586 C CA . VAL A 1 86 ? 7.154 -8.967 -19.226 1.00 68.44 86 VAL A CA 1
ATOM 587 C C . VAL A 1 86 ? 7.953 -7.773 -18.663 1.00 68.44 86 VAL A C 1
ATOM 589 O O . VAL A 1 86 ? 7.457 -6.647 -18.633 1.00 68.44 86 VAL A O 1
ATOM 592 N N . ILE A 1 87 ? 9.200 -8.006 -18.238 1.00 64.06 87 ILE A N 1
ATOM 593 C CA . ILE A 1 87 ? 10.073 -7.009 -17.593 1.00 64.06 87 ILE A CA 1
ATOM 594 C C . ILE A 1 87 ? 10.125 -5.721 -18.420 1.00 64.06 87 ILE A C 1
ATOM 596 O O . ILE A 1 87 ? 10.098 -5.781 -19.647 1.00 64.06 87 ILE A O 1
ATOM 600 N N . SER A 1 88 ? 10.176 -4.575 -17.735 1.00 59.06 88 SER A N 1
ATOM 601 C CA . SER A 1 88 ? 10.185 -3.218 -18.290 1.00 59.06 88 SER A CA 1
ATOM 602 C C . SER A 1 88 ? 11.088 -3.068 -19.525 1.00 59.06 88 SER A C 1
ATOM 604 O O . SER A 1 88 ? 12.276 -2.770 -19.452 1.00 59.06 88 SER A O 1
ATOM 606 N N . GLN A 1 89 ? 10.487 -3.257 -20.700 1.00 54.09 89 GLN A N 1
ATOM 607 C CA . GLN A 1 89 ? 11.083 -2.911 -21.979 1.00 54.09 89 GLN A CA 1
ATOM 608 C C . GLN A 1 89 ? 10.715 -1.464 -22.288 1.00 54.09 89 GLN A C 1
ATOM 610 O O . GLN A 1 89 ? 9.549 -1.070 -22.211 1.00 54.09 89 GLN A O 1
ATOM 615 N N . THR A 1 90 ? 11.707 -0.668 -22.670 1.00 57.66 90 THR A N 1
ATOM 616 C CA . THR A 1 90 ? 11.471 0.593 -23.365 1.00 57.66 90 THR A CA 1
ATOM 617 C C . THR A 1 90 ? 10.790 0.268 -24.699 1.00 57.66 90 THR A C 1
ATOM 619 O O . THR A 1 90 ? 11.409 -0.251 -25.622 1.00 57.66 90 THR A O 1
ATOM 622 N N . GLY A 1 91 ? 9.477 0.490 -24.789 1.00 64.31 91 GLY A N 1
ATOM 623 C CA . GLY A 1 91 ? 8.690 0.062 -25.945 1.00 64.31 91 GLY A CA 1
ATOM 624 C C . GLY A 1 91 ? 7.219 0.489 -25.893 1.00 64.31 91 GLY A C 1
ATOM 625 O O . GLY A 1 91 ? 6.810 1.207 -24.976 1.00 64.31 91 GLY A O 1
ATOM 626 N N . PRO A 1 92 ? 6.411 0.082 -26.890 1.00 68.25 92 PRO A N 1
ATOM 627 C CA . PRO A 1 92 ? 4.982 0.377 -26.942 1.00 68.25 92 PRO A CA 1
ATOM 628 C C . PRO A 1 92 ? 4.244 -0.141 -25.703 1.00 68.25 92 PRO A C 1
ATOM 630 O O . PRO A 1 92 ? 4.597 -1.179 -25.144 1.00 68.25 92 PRO A O 1
ATOM 633 N N . ILE A 1 93 ? 3.183 0.559 -25.293 1.00 78.81 93 ILE A N 1
ATOM 634 C CA . ILE A 1 93 ? 2.351 0.146 -24.156 1.00 78.81 93 ILE A CA 1
ATOM 635 C C . ILE A 1 93 ? 1.775 -1.247 -24.427 1.00 78.81 93 ILE A C 1
ATOM 637 O O . ILE A 1 93 ? 0.977 -1.426 -25.347 1.00 78.81 93 ILE A O 1
ATOM 641 N N . ASN A 1 94 ? 2.113 -2.216 -23.578 1.00 84.81 94 ASN A N 1
ATOM 642 C CA . ASN A 1 94 ? 1.419 -3.495 -23.532 1.00 84.81 94 ASN A CA 1
ATOM 643 C C . ASN A 1 94 ? 0.265 -3.403 -22.522 1.00 84.81 94 ASN A C 1
ATOM 645 O O . ASN A 1 94 ? 0.451 -3.461 -21.310 1.00 84.81 94 ASN A O 1
ATOM 649 N N . VAL A 1 95 ? -0.956 -3.225 -23.027 1.00 88.06 95 VAL A N 1
ATOM 650 C CA . VAL A 1 95 ? -2.148 -3.020 -22.185 1.00 88.06 95 VAL A CA 1
ATOM 651 C C . VAL A 1 95 ? -2.385 -4.198 -21.235 1.00 88.06 95 VAL A C 1
ATOM 653 O O . VAL A 1 95 ? -2.789 -3.988 -20.092 1.00 88.06 95 VAL A O 1
ATOM 656 N N . GLN A 1 96 ? -2.102 -5.429 -21.669 1.00 89.25 96 GLN A N 1
ATOM 657 C CA . GLN A 1 96 ? -2.326 -6.623 -20.849 1.00 89.25 96 GLN A CA 1
ATOM 658 C C . GLN A 1 96 ? -1.437 -6.619 -19.604 1.00 89.25 96 GLN A C 1
ATOM 660 O O . GLN A 1 96 ? -1.907 -6.911 -18.505 1.00 89.25 96 GLN A O 1
ATOM 665 N N . THR A 1 97 ? -0.170 -6.241 -19.761 1.00 87.88 97 THR A N 1
ATOM 666 C CA . THR A 1 97 ? 0.811 -6.245 -18.670 1.00 87.88 97 THR A CA 1
ATOM 667 C C . THR A 1 97 ? 0.538 -5.124 -17.682 1.00 87.88 97 THR A C 1
ATOM 669 O O . THR A 1 97 ? 0.609 -5.344 -16.477 1.00 87.88 97 THR A O 1
ATOM 672 N N . VAL A 1 98 ? 0.115 -3.955 -18.171 1.00 90.38 98 VAL A N 1
ATOM 673 C CA . VAL A 1 98 ? -0.305 -2.834 -17.322 1.00 90.38 98 VAL A CA 1
ATOM 674 C C . VAL A 1 98 ? -1.517 -3.209 -16.476 1.00 90.38 98 VAL A C 1
ATOM 676 O O . VAL A 1 98 ? -1.501 -3.017 -15.261 1.00 90.38 98 VAL A O 1
ATOM 679 N N . VAL A 1 99 ? -2.557 -3.778 -17.093 1.00 93.94 99 VAL A N 1
ATOM 680 C CA . VAL A 1 99 ? -3.774 -4.191 -16.377 1.00 93.94 99 VAL A CA 1
ATOM 681 C C . VAL A 1 99 ? -3.456 -5.269 -15.340 1.00 93.94 99 VAL A C 1
ATOM 683 O O . VAL A 1 99 ? -3.887 -5.153 -14.191 1.00 93.94 99 VAL A O 1
ATOM 686 N N . ALA A 1 100 ? -2.662 -6.279 -15.710 1.00 92.44 100 ALA A N 1
ATOM 687 C CA . ALA A 1 100 ? -2.227 -7.320 -14.783 1.00 92.44 100 ALA A CA 1
ATOM 688 C C . ALA A 1 100 ? -1.420 -6.735 -13.614 1.00 92.44 100 ALA A C 1
ATOM 690 O O . ALA A 1 100 ? -1.714 -7.029 -12.457 1.00 92.44 100 ALA A O 1
ATOM 691 N N . GLY A 1 101 ? -0.455 -5.859 -13.898 1.00 92.50 101 GLY A N 1
ATOM 692 C CA . GLY A 1 101 ? 0.390 -5.210 -12.900 1.00 92.50 101 GLY A CA 1
ATOM 693 C C . GLY A 1 101 ? -0.394 -4.361 -11.905 1.00 92.50 101 GLY A C 1
ATOM 694 O O . GLY A 1 101 ? -0.184 -4.474 -10.700 1.00 92.50 101 GLY A O 1
ATOM 695 N N . ILE A 1 102 ? -1.351 -3.563 -12.389 1.00 95.56 102 ILE A N 1
ATOM 696 C CA . ILE A 1 102 ? -2.268 -2.785 -11.542 1.00 95.56 102 ILE A CA 1
ATOM 697 C C . ILE A 1 102 ? -3.067 -3.721 -10.632 1.00 95.56 102 ILE A C 1
ATOM 699 O O . ILE A 1 102 ? -3.142 -3.496 -9.422 1.00 95.56 102 ILE A O 1
ATOM 703 N N . PHE A 1 103 ? -3.646 -4.784 -11.193 1.00 96.50 103 PHE A N 1
ATOM 704 C CA . PHE A 1 103 ? -4.454 -5.727 -10.426 1.00 96.50 103 PHE A CA 1
ATOM 705 C C . PHE A 1 103 ? -3.634 -6.437 -9.341 1.00 96.50 103 PHE A C 1
ATOM 707 O O . PHE A 1 103 ? -4.061 -6.497 -8.185 1.00 96.50 103 PHE A O 1
ATOM 714 N N . ILE A 1 104 ? -2.436 -6.918 -9.685 1.00 94.25 104 ILE A N 1
ATOM 715 C CA . ILE A 1 104 ? -1.500 -7.553 -8.749 1.00 94.25 104 ILE A CA 1
ATOM 716 C C . ILE A 1 104 ? -1.102 -6.561 -7.650 1.00 94.25 104 ILE A C 1
ATOM 718 O O . ILE A 1 104 ? -1.217 -6.885 -6.468 1.00 94.25 104 ILE A O 1
ATOM 722 N N . HIS A 1 105 ? -0.709 -5.337 -8.017 1.00 95.38 105 HIS A N 1
ATOM 723 C CA . HIS A 1 105 ? -0.287 -4.294 -7.078 1.00 95.38 105 HIS A CA 1
ATOM 724 C C . HIS A 1 105 ? -1.365 -3.982 -6.039 1.00 95.38 105 HIS A C 1
ATOM 726 O O . HIS A 1 105 ? -1.106 -3.999 -4.831 1.00 95.38 105 HIS A O 1
ATOM 732 N N . PHE A 1 106 ? -2.600 -3.743 -6.485 1.00 97.75 106 PHE A N 1
ATOM 733 C CA . PHE A 1 106 ? -3.699 -3.439 -5.571 1.00 97.75 106 PHE A CA 1
ATOM 734 C C . PHE A 1 106 ? -4.146 -4.654 -4.757 1.00 97.75 106 PHE A C 1
ATOM 736 O O . PHE A 1 106 ? -4.481 -4.494 -3.585 1.00 97.75 106 PHE A O 1
ATOM 743 N N . THR A 1 107 ? -4.086 -5.863 -5.318 1.00 97.81 107 THR A N 1
ATOM 744 C CA . THR A 1 107 ? -4.372 -7.097 -4.569 1.00 97.81 107 THR A CA 1
ATOM 745 C C . THR A 1 107 ? -3.371 -7.288 -3.431 1.00 97.81 107 THR A C 1
ATOM 747 O O . THR A 1 107 ? -3.773 -7.486 -2.284 1.00 97.81 107 THR A O 1
ATOM 750 N N . ILE A 1 108 ? -2.072 -7.152 -3.714 1.00 96.12 108 ILE A N 1
ATOM 751 C CA . ILE A 1 108 ? -1.015 -7.224 -2.697 1.00 96.12 108 ILE A CA 1
ATOM 752 C C . ILE A 1 108 ? -1.209 -6.120 -1.654 1.00 96.12 108 ILE A C 1
ATOM 754 O O . ILE A 1 108 ? -1.154 -6.396 -0.459 1.00 96.12 108 ILE A O 1
ATOM 758 N N . SER A 1 109 ? -1.515 -4.895 -2.082 1.00 98.12 109 SER A N 1
ATOM 759 C CA . SER A 1 109 ? -1.761 -3.767 -1.174 1.00 98.12 109 SER A CA 1
ATOM 760 C C . SER A 1 109 ? -2.939 -4.030 -0.224 1.00 98.12 109 SER A C 1
ATOM 762 O O . SER A 1 109 ? -2.846 -3.766 0.974 1.00 98.12 109 SER A O 1
ATOM 764 N N . VAL A 1 110 ? -4.034 -4.615 -0.723 1.00 98.44 110 VAL A N 1
ATOM 765 C CA . VAL A 1 110 ? -5.182 -5.043 0.095 1.00 98.44 110 VAL A CA 1
ATOM 766 C C . VAL A 1 110 ? -4.766 -6.109 1.108 1.00 98.44 110 VAL A C 1
ATOM 768 O O . VAL A 1 110 ? -5.060 -5.968 2.296 1.00 98.44 110 VAL A O 1
ATOM 771 N N . VAL A 1 111 ? -4.050 -7.148 0.669 1.00 98.00 111 VAL A N 1
ATOM 772 C CA . VAL A 1 111 ? -3.572 -8.236 1.538 1.00 98.00 111 VAL A CA 1
ATOM 773 C C . VAL A 1 111 ? -2.640 -7.710 2.625 1.00 98.00 111 VAL A C 1
ATOM 775 O O . VAL A 1 111 ? -2.826 -8.029 3.798 1.00 98.00 111 VAL A O 1
ATOM 778 N N . LEU A 1 112 ? -1.684 -6.855 2.269 1.00 97.88 112 LEU A N 1
ATOM 779 C CA . LEU A 1 112 ? -0.756 -6.244 3.216 1.00 97.88 112 LEU A CA 1
ATOM 780 C C . LEU A 1 112 ? -1.472 -5.306 4.194 1.00 97.88 112 LEU A C 1
ATOM 782 O O . LEU A 1 112 ? -1.123 -5.286 5.372 1.00 97.88 112 LEU A O 1
ATOM 786 N N . GLY A 1 113 ? -2.493 -4.567 3.754 1.00 97.94 113 GLY A N 1
ATOM 787 C CA . GLY A 1 113 ? -3.331 -3.756 4.639 1.00 97.94 113 GLY A CA 1
ATOM 788 C C . GLY A 1 113 ? -4.128 -4.598 5.643 1.00 97.94 113 GLY A C 1
ATOM 789 O O . GLY A 1 113 ? -4.164 -4.286 6.835 1.00 97.94 113 GLY A O 1
ATOM 790 N N . MET A 1 114 ? -4.716 -5.712 5.196 1.00 97.12 114 MET A N 1
ATOM 791 C CA . MET A 1 114 ? -5.388 -6.673 6.083 1.00 97.12 114 MET A CA 1
ATOM 792 C C . MET A 1 114 ? -4.410 -7.329 7.066 1.00 97.12 114 MET A C 1
ATOM 794 O O . MET A 1 114 ? -4.730 -7.485 8.249 1.00 97.12 114 MET A O 1
ATOM 798 N N . LEU A 1 115 ? -3.206 -7.679 6.603 1.00 96.38 115 LEU A N 1
ATOM 799 C CA . LEU A 1 115 ? -2.141 -8.222 7.443 1.00 96.38 115 LEU A CA 1
ATOM 800 C C . LEU A 1 115 ? -1.700 -7.204 8.498 1.00 96.38 115 LEU A C 1
ATOM 802 O O . LEU A 1 115 ? -1.627 -7.543 9.676 1.00 96.38 115 LEU A O 1
ATOM 806 N N . PHE A 1 116 ? -1.483 -5.949 8.108 1.00 95.81 116 PHE A N 1
ATOM 807 C CA . PHE A 1 116 ? -1.155 -4.870 9.036 1.00 95.81 116 PHE A CA 1
ATOM 808 C C . PHE A 1 116 ? -2.194 -4.754 10.152 1.00 95.81 116 PHE A C 1
ATOM 810 O O . PHE A 1 116 ? -1.834 -4.727 11.326 1.00 95.81 116 PHE A O 1
ATOM 817 N N . THR A 1 117 ? -3.488 -4.756 9.821 1.00 93.56 117 THR A N 1
ATOM 818 C CA . THR A 1 117 ? -4.544 -4.718 10.840 1.00 93.56 117 THR A CA 1
ATOM 819 C C . THR A 1 117 ? -4.567 -5.973 11.707 1.00 93.56 117 THR A C 1
ATOM 821 O O . THR A 1 117 ? -4.777 -5.878 12.918 1.00 93.56 117 THR A O 1
ATOM 824 N N . THR A 1 118 ? -4.314 -7.139 11.115 1.00 92.19 118 THR A N 1
ATOM 825 C CA . THR A 1 118 ? -4.212 -8.405 11.849 1.00 92.19 118 THR A CA 1
ATOM 826 C C . THR A 1 118 ? -3.112 -8.347 12.899 1.00 92.19 118 THR A C 1
ATOM 828 O O . THR A 1 118 ? -3.338 -8.720 14.049 1.00 92.19 118 THR A O 1
ATOM 831 N N . LEU A 1 119 ? -1.952 -7.804 12.539 1.00 91.44 119 LEU A N 1
ATOM 832 C CA . LEU A 1 119 ? -0.840 -7.609 13.460 1.00 91.44 119 LEU A CA 1
ATOM 833 C C . LEU A 1 119 ? -1.166 -6.533 14.502 1.00 91.44 119 LEU A C 1
ATOM 835 O O . LEU A 1 119 ? -1.063 -6.781 15.699 1.00 91.44 119 LEU A O 1
ATOM 839 N N . TYR A 1 120 ? -1.622 -5.360 14.063 1.00 90.12 120 TYR A N 1
ATOM 840 C CA . TYR A 1 120 ? -1.842 -4.200 14.925 1.00 90.12 120 TYR A CA 1
ATOM 841 C C . TYR A 1 120 ? -2.976 -4.417 15.943 1.00 90.12 120 TYR A C 1
ATOM 843 O O . TYR A 1 120 ? -2.782 -4.248 17.146 1.00 90.12 120 TYR A O 1
ATOM 851 N N . SER A 1 121 ? -4.172 -4.786 15.475 1.00 86.38 121 SER A N 1
ATOM 852 C CA . SER A 1 121 ? -5.366 -4.921 16.323 1.00 86.38 121 SER A CA 1
ATOM 853 C C . SER A 1 121 ? -5.590 -6.341 16.827 1.00 86.38 121 SER A C 1
ATOM 855 O O . SER A 1 121 ? -6.154 -6.510 17.903 1.00 86.38 121 SER A O 1
ATOM 857 N N . GLY A 1 122 ? -5.154 -7.350 16.073 1.00 84.00 122 GLY A N 1
ATOM 858 C CA . G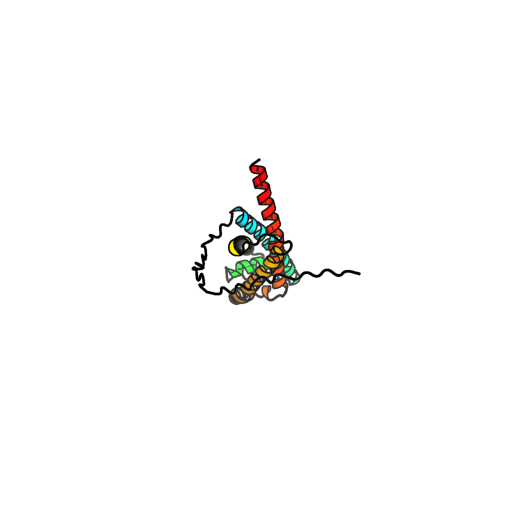LY A 1 122 ? -5.335 -8.749 16.442 1.00 84.00 122 GLY A CA 1
ATOM 859 C C . GLY A 1 122 ? -4.234 -9.252 17.370 1.00 84.00 122 GLY A C 1
ATOM 860 O O . GLY A 1 122 ? -4.501 -9.595 18.520 1.00 84.00 122 GLY A O 1
ATOM 861 N N . LEU A 1 123 ? -3.001 -9.293 16.861 1.00 85.06 123 LEU A N 1
ATOM 862 C CA . LEU A 1 123 ? -1.866 -9.903 17.554 1.00 85.06 123 LEU A CA 1
ATOM 863 C C . LEU A 1 123 ? -1.346 -9.027 18.699 1.00 85.06 123 LEU A C 1
ATOM 865 O O . LEU A 1 123 ? -1.250 -9.491 19.831 1.00 85.06 123 LEU A O 1
ATOM 869 N N . PHE A 1 124 ? -1.051 -7.757 18.419 1.00 85.56 124 PHE A N 1
ATOM 870 C CA . PHE A 1 124 ? -0.487 -6.836 19.409 1.00 85.56 124 PHE A CA 1
ATOM 871 C C . PHE A 1 124 ? -1.544 -6.134 20.264 1.00 85.56 124 PHE A C 1
ATOM 873 O O . PHE A 1 124 ? -1.199 -5.521 21.270 1.00 85.56 124 PHE A O 1
ATOM 880 N N . LYS A 1 125 ? -2.828 -6.228 19.881 1.00 83.31 125 LYS A N 1
ATOM 881 C CA . LYS A 1 125 ? -3.973 -5.638 20.601 1.00 83.31 125 LYS A CA 1
ATOM 882 C C . LYS A 1 125 ? -3.764 -4.164 20.958 1.00 83.31 125 LYS A C 1
ATOM 884 O O . LYS A 1 125 ? -4.179 -3.706 22.019 1.00 83.31 125 LYS A O 1
ATOM 889 N N . LEU A 1 126 ? -3.117 -3.416 20.069 1.00 82.12 126 LEU A N 1
ATOM 890 C CA . LEU A 1 126 ? -2.729 -2.041 20.345 1.00 82.12 126 LEU A CA 1
ATOM 891 C C . LEU A 1 126 ? -3.967 -1.144 20.401 1.00 82.12 126 LEU A C 1
ATOM 893 O O . LEU A 1 126 ? -4.723 -1.001 19.432 1.00 82.12 126 LEU A O 1
ATOM 897 N N . THR A 1 127 ? -4.166 -0.520 21.558 1.00 70.12 127 THR A N 1
ATOM 898 C CA . THR A 1 127 ? -5.221 0.460 21.803 1.00 70.12 127 THR A CA 1
ATOM 899 C C . THR A 1 127 ? -4.618 1.862 21.752 1.00 70.12 127 THR A C 1
ATOM 901 O O . THR A 1 127 ? -4.032 2.306 22.721 1.00 70.12 127 THR A O 1
ATOM 904 N N . PHE A 1 128 ? -4.734 2.504 20.586 1.00 69.12 128 PHE A N 1
ATOM 905 C CA . PHE A 1 128 ? -4.589 3.942 20.298 1.00 69.12 128 PHE A CA 1
ATOM 906 C C . PHE A 1 128 ? -3.669 4.810 21.183 1.00 69.12 128 PHE A C 1
ATOM 908 O O . PHE A 1 128 ? -4.059 5.212 22.269 1.00 69.12 128 PHE A O 1
ATOM 915 N N . ASP A 1 129 ? -2.593 5.299 20.556 1.00 69.25 129 ASP A N 1
ATOM 916 C CA . ASP A 1 129 ? -1.983 6.609 20.816 1.00 69.25 129 ASP A CA 1
ATOM 917 C C . ASP A 1 129 ? -1.786 7.335 19.474 1.00 69.25 129 ASP A C 1
ATOM 919 O O . ASP A 1 129 ? -1.614 6.694 18.425 1.00 69.25 129 ASP A O 1
ATOM 923 N N . TYR A 1 130 ? -1.831 8.672 19.478 1.00 65.50 130 TYR A N 1
ATOM 924 C CA . TYR A 1 130 ? -1.462 9.472 18.306 1.00 65.50 130 TYR A CA 1
ATOM 925 C C . TYR A 1 130 ? 0.000 9.169 17.944 1.00 65.50 130 TYR A C 1
ATOM 927 O O . TYR A 1 130 ? 0.895 9.339 18.760 1.00 65.50 130 TYR A O 1
ATOM 935 N N . GLY A 1 131 ? 0.243 8.691 16.721 1.00 83.94 131 GLY A N 1
ATOM 936 C CA . GLY A 1 131 ? 1.586 8.360 16.228 1.00 83.94 131 GLY A CA 1
ATOM 937 C C . GLY A 1 131 ? 1.952 6.872 16.269 1.00 83.94 131 GLY A C 1
ATOM 938 O O . GLY A 1 131 ? 2.700 6.425 15.404 1.00 83.94 131 GLY A O 1
ATOM 939 N N . THR A 1 132 ? 1.371 6.056 17.153 1.00 90.50 132 THR A N 1
ATOM 940 C CA . THR A 1 132 ? 1.691 4.611 17.207 1.00 90.50 132 THR A CA 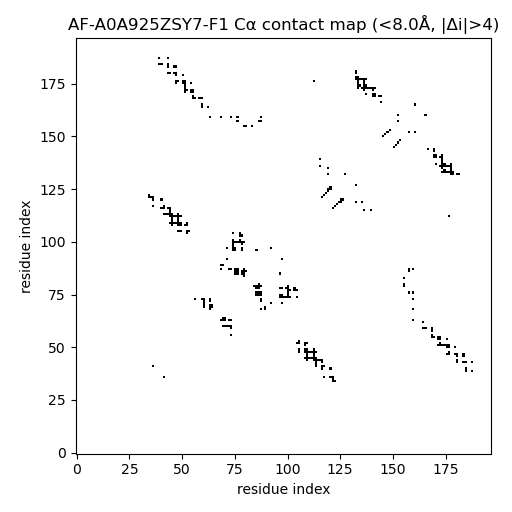1
ATOM 941 C C . THR A 1 132 ? 1.355 3.869 15.904 1.00 90.50 132 THR A C 1
ATOM 943 O O . THR A 1 132 ? 2.223 3.166 15.384 1.00 90.50 132 THR A O 1
ATOM 946 N N . PRO A 1 133 ? 0.162 4.043 15.293 1.00 91.62 133 PRO A N 1
ATOM 947 C CA . PRO A 1 133 ? -0.129 3.463 13.978 1.00 91.62 133 PRO A CA 1
ATOM 948 C C . PRO A 1 133 ? 0.851 3.900 12.884 1.00 91.62 133 PRO A C 1
ATOM 950 O O . PRO A 1 133 ? 1.194 3.098 12.022 1.00 91.62 133 PRO A O 1
ATOM 953 N N . LEU A 1 134 ? 1.314 5.154 12.933 1.00 93.81 134 LEU A N 1
ATOM 954 C CA . LEU A 1 134 ? 2.272 5.710 11.980 1.00 93.81 134 LEU A CA 1
ATOM 955 C C . LEU A 1 134 ? 3.635 5.020 12.111 1.00 93.81 134 LEU A C 1
ATOM 957 O O . LEU A 1 134 ? 4.165 4.534 11.115 1.00 93.81 134 LEU A O 1
ATOM 961 N N . MET A 1 135 ? 4.171 4.923 13.331 1.00 94.25 135 MET A N 1
ATOM 962 C CA . MET A 1 135 ? 5.464 4.278 13.587 1.00 94.25 135 MET A CA 1
ATOM 963 C C . MET A 1 135 ? 5.439 2.788 13.238 1.00 94.25 135 MET A C 1
ATOM 965 O O . MET A 1 135 ? 6.380 2.279 12.634 1.00 94.25 135 MET A O 1
ATOM 969 N N . ILE A 1 136 ? 4.344 2.092 13.557 1.00 94.44 136 ILE A N 1
ATOM 970 C CA . ILE A 1 136 ? 4.182 0.678 13.199 1.00 94.44 136 ILE A CA 1
ATOM 971 C C . ILE A 1 136 ? 4.001 0.519 11.692 1.00 94.44 136 ILE A C 1
ATOM 973 O O . ILE A 1 136 ? 4.557 -0.411 11.120 1.00 94.44 136 ILE A O 1
ATOM 977 N N . GLY A 1 137 ? 3.279 1.426 11.030 1.00 95.94 137 GLY A N 1
ATOM 978 C CA . GLY A 1 137 ? 3.167 1.451 9.572 1.00 95.94 137 GLY A CA 1
ATOM 979 C C . GLY A 1 137 ? 4.531 1.608 8.902 1.00 95.94 137 GLY A C 1
ATOM 980 O O . GLY A 1 137 ? 4.860 0.851 7.989 1.00 95.94 137 GLY A O 1
ATOM 981 N N . LEU A 1 138 ? 5.362 2.521 9.411 1.00 96.19 138 LEU A N 1
ATOM 982 C CA . LEU A 1 138 ? 6.728 2.721 8.934 1.00 96.19 138 LEU A CA 1
ATOM 983 C C . LEU A 1 138 ? 7.585 1.462 9.133 1.00 96.19 138 LEU A C 1
ATOM 985 O O . LEU A 1 138 ? 8.166 0.965 8.170 1.00 96.19 138 LEU A O 1
ATOM 989 N N . ALA A 1 139 ? 7.602 0.893 10.342 1.00 96.06 139 ALA A N 1
ATOM 990 C CA . ALA A 1 139 ? 8.337 -0.338 10.636 1.00 96.06 139 ALA A CA 1
ATOM 991 C C . ALA A 1 139 ? 7.861 -1.522 9.774 1.00 96.06 139 ALA A C 1
ATOM 993 O O . ALA A 1 139 ? 8.671 -2.268 9.228 1.00 96.06 139 ALA A O 1
ATOM 994 N N . PHE A 1 140 ? 6.547 -1.661 9.586 1.00 96.56 140 PHE A N 1
ATOM 995 C CA . PHE A 1 140 ? 5.950 -2.676 8.723 1.00 96.56 140 PHE A CA 1
ATOM 996 C C . PHE A 1 140 ? 6.404 -2.514 7.268 1.00 96.56 140 PHE A C 1
ATOM 998 O O . PHE A 1 140 ? 6.818 -3.485 6.638 1.00 96.56 140 PHE A O 1
ATOM 1005 N N . SER A 1 141 ? 6.408 -1.285 6.746 1.00 96.81 141 SER A N 1
ATOM 1006 C CA . SER A 1 141 ? 6.893 -1.022 5.389 1.00 96.81 141 SER A CA 1
ATOM 1007 C C . SER A 1 141 ? 8.391 -1.239 5.214 1.00 96.81 141 SER A C 1
ATOM 1009 O O . SER A 1 141 ? 8.814 -1.666 4.144 1.00 96.81 141 SER A O 1
ATOM 1011 N N . TRP A 1 142 ? 9.184 -1.013 6.263 1.00 96.38 142 TRP A N 1
ATOM 1012 C CA . TRP A 1 142 ? 10.610 -1.320 6.257 1.00 96.38 142 TRP A CA 1
ATOM 1013 C C . TRP A 1 142 ? 10.852 -2.822 6.100 1.00 96.38 142 TRP A C 1
ATOM 1015 O O . TRP A 1 142 ? 11.669 -3.236 5.283 1.00 96.38 142 TRP A O 1
ATOM 1025 N N . ILE A 1 143 ? 10.083 -3.646 6.817 1.00 96.31 143 ILE A N 1
ATOM 1026 C CA . ILE A 1 143 ? 10.127 -5.108 6.677 1.00 96.31 143 ILE A CA 1
ATOM 1027 C C . ILE A 1 143 ? 9.706 -5.525 5.264 1.00 96.31 143 ILE A C 1
ATOM 1029 O O . ILE A 1 143 ? 10.391 -6.336 4.645 1.00 96.31 143 ILE A O 1
ATOM 1033 N N . ILE A 1 144 ? 8.623 -4.954 4.724 1.00 94.94 144 ILE A N 1
ATOM 1034 C CA . ILE A 1 144 ? 8.195 -5.232 3.344 1.00 94.94 144 ILE A CA 1
ATOM 1035 C C . ILE A 1 144 ? 9.309 -4.874 2.360 1.00 94.94 144 ILE A C 1
ATOM 1037 O O . ILE A 1 144 ? 9.650 -5.693 1.513 1.00 94.94 144 ILE A O 1
ATOM 1041 N N . TRP A 1 145 ? 9.909 -3.689 2.490 1.00 94.00 145 TRP A N 1
ATOM 1042 C CA . TRP A 1 145 ? 11.004 -3.268 1.624 1.00 94.00 145 TRP A CA 1
ATOM 1043 C C . TRP A 1 145 ? 12.186 -4.236 1.694 1.00 94.00 145 TRP A C 1
ATOM 1045 O O . TRP A 1 145 ? 12.694 -4.630 0.651 1.00 94.00 145 TRP A O 1
ATOM 1055 N N . MET A 1 146 ? 12.582 -4.679 2.893 1.00 93.50 146 MET A N 1
ATOM 1056 C CA . MET A 1 146 ? 13.640 -5.682 3.067 1.00 93.50 146 MET A CA 1
ATOM 1057 C C . MET A 1 146 ? 13.303 -6.989 2.347 1.00 93.50 146 MET A C 1
ATOM 1059 O O . MET A 1 146 ? 14.136 -7.528 1.621 1.00 93.50 146 MET A O 1
ATOM 1063 N N . MET A 1 147 ? 12.068 -7.476 2.490 1.00 91.88 147 MET A N 1
ATOM 1064 C CA . MET A 1 147 ? 11.610 -8.680 1.795 1.00 91.88 147 MET A CA 1
ATOM 1065 C C . MET A 1 147 ? 11.669 -8.495 0.278 1.00 91.88 147 MET A C 1
ATOM 1067 O O . MET A 1 147 ? 12.210 -9.340 -0.430 1.00 91.88 147 MET A O 1
ATOM 1071 N N . VAL A 1 148 ? 11.169 -7.374 -0.243 1.00 87.81 148 VAL A N 1
ATOM 1072 C CA . VAL A 1 148 ? 11.203 -7.111 -1.685 1.00 87.81 148 VAL A CA 1
ATOM 1073 C C . VAL A 1 148 ? 12.636 -6.966 -2.188 1.00 87.81 148 VAL A C 1
ATOM 1075 O O . VAL A 1 148 ? 12.978 -7.569 -3.199 1.00 87.81 148 VAL A O 1
ATOM 1078 N N . ARG A 1 149 ? 13.495 -6.246 -1.462 1.00 86.69 149 ARG A N 1
ATOM 1079 C CA . ARG A 1 149 ? 14.890 -5.982 -1.832 1.00 86.69 149 ARG A CA 1
ATOM 1080 C C . ARG A 1 149 ? 15.766 -7.224 -1.837 1.00 86.69 149 ARG A C 1
ATOM 1082 O O . ARG A 1 149 ? 16.548 -7.395 -2.765 1.00 86.69 149 ARG A O 1
ATOM 1089 N N . PHE A 1 150 ? 15.658 -8.054 -0.808 1.00 88.44 150 PHE A N 1
ATOM 1090 C CA . PHE A 1 150 ? 16.605 -9.145 -0.586 1.00 88.44 150 PHE A CA 1
ATOM 1091 C C . PHE A 1 150 ? 16.052 -10.522 -0.941 1.00 88.44 150 PHE A C 1
ATOM 1093 O O . PHE A 1 150 ? 16.839 -11.438 -1.149 1.00 88.44 150 PHE A O 1
ATOM 1100 N N . VAL A 1 151 ? 14.729 -10.681 -1.029 1.00 86.75 151 VAL A N 1
ATOM 1101 C CA . VAL A 1 151 ? 14.103 -11.969 -1.360 1.00 86.75 151 VAL A CA 1
ATOM 1102 C C . VAL A 1 151 ? 13.533 -11.945 -2.768 1.00 86.75 151 VAL A C 1
ATOM 1104 O O . VAL A 1 151 ? 13.899 -12.783 -3.582 1.00 86.75 151 VAL A O 1
ATOM 1107 N N . PHE A 1 152 ? 12.662 -10.984 -3.079 1.00 81.12 152 PHE A N 1
ATOM 1108 C CA . PHE A 1 152 ? 11.963 -10.991 -4.364 1.00 81.12 152 PHE A CA 1
ATOM 1109 C C . PHE A 1 152 ? 12.840 -10.470 -5.503 1.00 81.12 152 PHE A C 1
ATOM 1111 O O . PHE A 1 152 ? 12.971 -11.139 -6.517 1.00 81.12 152 PHE A O 1
ATOM 1118 N N . LEU A 1 153 ? 13.500 -9.326 -5.342 1.00 80.12 153 LEU A N 1
ATOM 1119 C CA . LEU A 1 153 ? 14.286 -8.695 -6.405 1.00 80.12 153 LEU A CA 1
ATOM 1120 C C . LEU A 1 153 ? 15.373 -9.573 -7.039 1.00 80.12 153 LEU A C 1
ATOM 1122 O O . LEU A 1 153 ? 15.434 -9.603 -8.270 1.00 80.12 153 LEU A O 1
ATOM 1126 N N . PRO A 1 154 ? 16.184 -10.323 -6.266 1.00 80.25 154 PRO A N 1
ATOM 1127 C CA . PRO A 1 154 ? 17.158 -11.249 -6.842 1.00 80.25 154 PRO A CA 1
ATOM 1128 C C . PRO A 1 154 ? 16.527 -12.310 -7.751 1.00 80.25 154 PRO A C 1
ATOM 1130 O O . PRO A 1 154 ? 17.188 -12.802 -8.660 1.00 80.25 154 PRO A O 1
ATOM 1133 N N . LEU A 1 155 ? 15.250 -12.642 -7.537 1.00 74.38 155 LEU A N 1
ATOM 1134 C CA . LEU A 1 155 ? 14.502 -13.586 -8.368 1.00 74.38 155 LEU A CA 1
ATOM 1135 C C . LEU A 1 155 ? 13.944 -12.938 -9.644 1.00 74.38 155 LEU A C 1
ATOM 1137 O O . LEU A 1 155 ? 13.618 -13.654 -10.585 1.00 74.38 155 LEU A O 1
ATOM 1141 N N . LEU A 1 156 ? 13.818 -11.606 -9.679 1.00 68.62 156 LEU A N 1
ATOM 1142 C CA . LEU A 1 156 ? 13.159 -10.866 -10.764 1.00 68.62 156 LEU A CA 1
ATOM 1143 C C . LEU A 1 156 ? 14.123 -10.184 -11.740 1.00 68.62 156 LEU A C 1
ATOM 1145 O O . LEU A 1 156 ? 13.711 -9.847 -12.846 1.00 68.62 156 LEU A O 1
ATOM 1149 N N . ALA A 1 157 ? 15.376 -9.949 -11.336 1.00 68.19 157 ALA A N 1
ATOM 1150 C CA . ALA A 1 157 ? 16.420 -9.325 -12.158 1.00 68.19 157 ALA A CA 1
ATOM 1151 C C . ALA A 1 157 ? 16.028 -7.973 -12.817 1.00 68.19 157 ALA A C 1
ATOM 1153 O O . ALA A 1 157 ? 16.532 -7.638 -13.889 1.00 68.19 157 ALA A O 1
ATOM 1154 N N . SER A 1 158 ? 15.143 -7.179 -12.194 1.00 66.31 158 SER A N 1
ATOM 1155 C CA . SER A 1 158 ? 14.707 -5.869 -12.718 1.00 66.31 158 SER A CA 1
ATOM 1156 C C . SER A 1 158 ? 15.550 -4.709 -12.167 1.00 66.31 158 SER A C 1
ATOM 1158 O O . SER A 1 158 ? 15.726 -4.574 -10.956 1.00 66.31 158 SER A O 1
ATOM 1160 N N . GLY A 1 159 ? 16.033 -3.840 -13.064 1.00 62.78 159 GLY A N 1
ATOM 1161 C CA . GLY A 1 159 ? 16.875 -2.681 -12.733 1.00 62.78 159 GLY A CA 1
ATOM 1162 C C . GLY A 1 159 ? 16.123 -1.441 -12.230 1.00 62.78 159 GLY A C 1
ATOM 1163 O O . GLY A 1 159 ? 16.745 -0.554 -11.648 1.00 62.78 159 GLY A O 1
ATOM 1164 N N . VAL A 1 160 ? 14.794 -1.371 -12.392 1.00 61.97 160 VAL A N 1
ATOM 1165 C CA . VAL A 1 160 ? 13.971 -0.216 -11.956 1.00 61.97 160 VAL A CA 1
ATOM 1166 C C . VAL A 1 160 ? 14.026 -0.015 -10.437 1.00 61.97 160 VAL A C 1
ATOM 1168 O O . VAL A 1 160 ? 13.840 1.091 -9.925 1.00 61.97 160 VAL A O 1
ATOM 1171 N N . TYR A 1 161 ? 14.355 -1.073 -9.702 1.00 64.50 161 TYR A N 1
ATOM 1172 C CA . TYR A 1 161 ? 14.333 -1.089 -8.247 1.00 64.50 161 TYR A CA 1
ATOM 1173 C C . TYR A 1 161 ? 15.699 -0.899 -7.574 1.00 64.50 161 TYR A C 1
ATOM 1175 O O . TYR A 1 161 ? 15.786 -0.913 -6.345 1.00 64.50 161 TYR A O 1
ATOM 1183 N N . GLU A 1 162 ? 16.757 -0.677 -8.355 1.00 69.50 162 GLU A N 1
ATOM 1184 C CA . GLU A 1 162 ? 18.080 -0.308 -7.831 1.00 69.50 162 GLU A CA 1
ATOM 1185 C C . GLU A 1 162 ? 18.152 1.177 -7.421 1.00 69.50 162 GLU A C 1
ATOM 1187 O O . GLU A 1 162 ? 19.093 1.610 -6.755 1.00 69.50 162 GLU A O 1
ATOM 1192 N N . VAL A 1 163 ? 17.139 1.977 -7.775 1.00 72.75 163 VAL A N 1
ATOM 1193 C CA . VAL A 1 163 ? 17.088 3.408 -7.459 1.00 72.75 163 VAL A CA 1
ATOM 1194 C C . VAL A 1 163 ? 16.723 3.617 -5.979 1.00 72.75 163 VAL A C 1
ATOM 1196 O O . VAL A 1 163 ? 15.719 3.062 -5.519 1.00 72.75 163 VAL A O 1
ATOM 1199 N N . PRO A 1 164 ? 17.431 4.493 -5.228 1.00 78.19 164 PRO A N 1
ATOM 1200 C CA . PRO A 1 164 ? 17.119 4.785 -3.825 1.00 78.19 164 PRO A CA 1
ATOM 1201 C C . PRO A 1 164 ? 15.659 5.172 -3.579 1.00 78.19 164 PRO A C 1
ATOM 1203 O O . PRO A 1 164 ? 15.108 4.886 -2.524 1.00 78.19 164 PRO A O 1
ATOM 1206 N N . ALA A 1 165 ? 14.988 5.764 -4.566 1.00 81.94 165 ALA A N 1
ATOM 1207 C CA . ALA A 1 165 ? 13.587 6.145 -4.464 1.00 81.94 165 ALA A CA 1
ATOM 1208 C C . ALA A 1 165 ? 12.627 4.964 -4.201 1.00 81.94 165 ALA A C 1
ATOM 1210 O O . ALA A 1 165 ? 11.517 5.171 -3.709 1.00 81.94 165 ALA A O 1
ATOM 1211 N N . PHE A 1 166 ? 13.060 3.722 -4.434 1.00 82.81 166 PHE A N 1
ATOM 1212 C CA . PHE A 1 166 ? 12.281 2.532 -4.108 1.00 82.81 166 PHE A CA 1
ATOM 1213 C C . PHE A 1 166 ? 12.024 2.364 -2.602 1.00 82.81 166 PHE A C 1
ATOM 1215 O O . PHE A 1 166 ? 10.930 1.955 -2.200 1.00 82.81 166 PHE A O 1
ATOM 1222 N N . ILE A 1 167 ? 12.996 2.738 -1.758 1.00 91.31 167 ILE A N 1
ATOM 1223 C CA . ILE A 1 167 ? 12.829 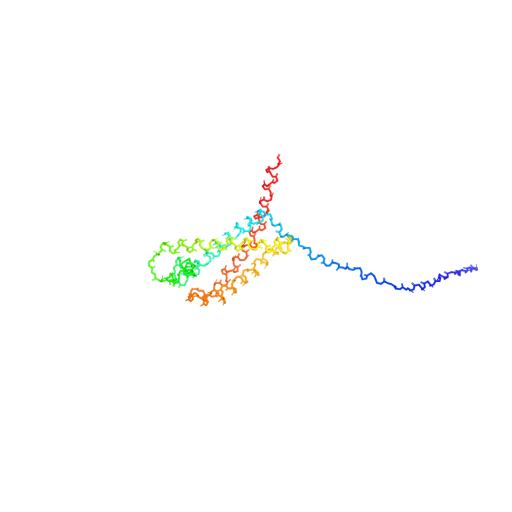2.727 -0.296 1.00 91.31 167 ILE A CA 1
ATOM 1224 C C . ILE A 1 167 ? 11.839 3.798 0.155 1.00 91.31 167 ILE A C 1
ATOM 1226 O O . ILE A 1 167 ? 11.027 3.567 1.049 1.00 91.31 167 ILE A O 1
ATOM 1230 N N . ILE A 1 168 ? 11.853 4.950 -0.523 1.00 92.81 168 ILE A N 1
ATOM 1231 C CA . ILE A 1 168 ? 10.960 6.074 -0.244 1.00 92.81 168 ILE A CA 1
ATOM 1232 C C . ILE A 1 168 ? 9.519 5.676 -0.563 1.00 92.81 168 ILE A C 1
ATOM 1234 O O . ILE A 1 168 ? 8.636 5.904 0.258 1.00 92.81 168 ILE A O 1
ATOM 1238 N N . ALA A 1 169 ? 9.278 5.029 -1.708 1.00 93.44 169 ALA A N 1
ATOM 1239 C CA . ALA A 1 169 ? 7.947 4.552 -2.083 1.00 93.44 169 ALA A CA 1
ATOM 1240 C C . ALA A 1 169 ? 7.358 3.596 -1.027 1.00 93.44 169 ALA A C 1
ATOM 1242 O O . ALA A 1 169 ? 6.201 3.746 -0.632 1.00 93.44 169 ALA A O 1
ATOM 1243 N N . HIS A 1 170 ? 8.168 2.671 -0.502 1.00 95.12 170 HIS A N 1
ATOM 1244 C CA . HIS A 1 170 ? 7.752 1.780 0.584 1.00 95.12 170 HIS A CA 1
ATOM 1245 C C . HIS A 1 170 ? 7.508 2.538 1.893 1.00 95.12 170 HIS A C 1
ATOM 1247 O O . HIS A 1 170 ? 6.487 2.321 2.540 1.00 95.12 170 HIS A O 1
ATOM 1253 N N . GLY A 1 171 ? 8.374 3.486 2.257 1.00 96.88 171 GLY A N 1
ATOM 1254 C CA . GLY A 1 171 ? 8.137 4.353 3.413 1.00 96.88 171 GLY A CA 1
ATOM 1255 C C . GLY A 1 171 ? 6.809 5.114 3.310 1.00 96.88 171 GLY A C 1
ATOM 1256 O O . GLY A 1 171 ? 6.038 5.146 4.268 1.00 96.88 171 GLY A O 1
ATOM 1257 N N . VAL A 1 172 ? 6.487 5.655 2.128 1.00 97.69 172 VAL A N 1
ATOM 1258 C CA . VAL A 1 172 ? 5.207 6.332 1.851 1.00 97.69 172 VAL A CA 1
ATOM 1259 C C . VAL A 1 172 ? 4.023 5.379 1.995 1.00 97.69 172 VAL A C 1
ATOM 1261 O O . VAL A 1 172 ? 3.009 5.775 2.580 1.00 97.69 172 VAL A O 1
ATOM 1264 N N . TYR A 1 173 ? 4.146 4.129 1.536 1.00 98.25 173 TYR A N 1
A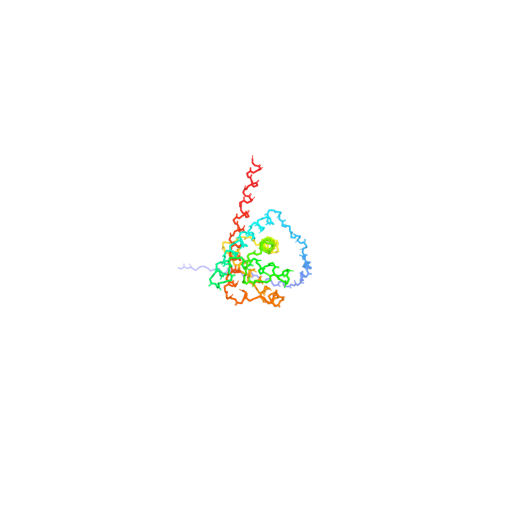TOM 1265 C CA . TYR A 1 173 ? 3.139 3.094 1.779 1.00 98.25 173 TYR A CA 1
ATOM 1266 C C . TYR A 1 173 ? 2.884 2.924 3.285 1.00 98.25 173 TYR A C 1
ATOM 1268 O O . TYR A 1 173 ? 1.746 3.045 3.738 1.00 98.25 173 TYR A O 1
ATOM 1276 N N . GLY A 1 174 ? 3.939 2.719 4.080 1.00 97.81 174 GLY A N 1
ATOM 1277 C CA . GLY A 1 174 ? 3.831 2.522 5.529 1.00 97.81 174 GLY A CA 1
ATOM 1278 C C . GLY A 1 174 ? 3.216 3.706 6.264 1.00 97.81 174 GLY A C 1
ATOM 1279 O O . GLY A 1 174 ? 2.305 3.533 7.077 1.00 97.81 174 GLY A O 1
ATOM 1280 N N . VAL A 1 175 ? 3.670 4.917 5.939 1.00 97.62 175 VAL A N 1
ATOM 1281 C CA . VAL A 1 175 ? 3.136 6.165 6.499 1.00 97.62 175 VAL A CA 1
ATOM 1282 C C . VAL A 1 175 ? 1.657 6.325 6.160 1.00 97.62 175 VAL A C 1
ATOM 1284 O O . VAL A 1 175 ? 0.841 6.547 7.054 1.00 97.62 175 VAL A O 1
ATOM 1287 N N . THR A 1 176 ? 1.290 6.161 4.887 1.00 98.25 176 THR A N 1
ATOM 1288 C CA . THR A 1 176 ? -0.106 6.280 4.443 1.00 98.25 176 THR A CA 1
ATOM 1289 C C . THR A 1 176 ? -0.983 5.245 5.139 1.00 98.25 176 THR A C 1
ATOM 1291 O O . THR A 1 176 ? -2.039 5.589 5.666 1.00 98.25 176 THR A O 1
ATOM 1294 N N . LEU A 1 177 ? -0.531 3.992 5.208 1.00 97.69 177 LEU A N 1
ATOM 1295 C CA . LEU A 1 177 ? -1.253 2.909 5.867 1.00 97.69 177 LEU A CA 1
ATOM 1296 C C . LEU A 1 177 ? -1.501 3.221 7.349 1.00 97.69 177 LEU A C 1
ATOM 1298 O O . LEU A 1 177 ? -2.637 3.132 7.820 1.00 97.69 177 LEU A O 1
ATOM 1302 N N . GLY A 1 178 ? -0.457 3.654 8.061 1.00 95.31 178 GLY A N 1
ATOM 1303 C CA . GLY A 1 178 ? -0.522 4.029 9.472 1.00 95.31 178 GLY A CA 1
ATOM 1304 C C . GLY A 1 178 ? -1.419 5.239 9.750 1.00 95.31 178 GLY A C 1
ATOM 1305 O O . GLY A 1 178 ? -2.078 5.282 10.787 1.00 95.31 178 GLY A O 1
ATOM 1306 N N . LEU A 1 179 ? -1.505 6.202 8.827 1.00 95.81 179 LEU A N 1
ATOM 1307 C CA . LEU A 1 179 ? -2.378 7.375 8.955 1.00 95.81 179 LEU A CA 1
ATOM 1308 C C . LEU A 1 179 ? -3.840 7.073 8.602 1.00 95.81 179 LEU A C 1
ATOM 1310 O O . LEU A 1 179 ? -4.752 7.505 9.309 1.00 95.81 179 LEU A O 1
ATOM 1314 N N . VAL A 1 180 ? -4.080 6.328 7.522 1.00 96.69 180 VAL A N 1
ATOM 1315 C CA . VAL A 1 180 ? -5.430 6.071 6.997 1.00 96.69 180 VAL A CA 1
ATOM 1316 C C . VAL A 1 180 ? -6.177 5.050 7.856 1.00 96.69 180 VAL A C 1
ATOM 1318 O O . VAL A 1 180 ? -7.359 5.249 8.152 1.00 96.69 180 VAL A O 1
ATOM 1321 N N . TY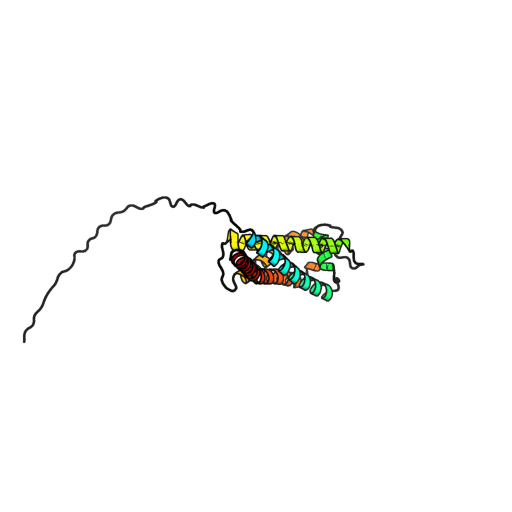R A 1 181 ? -5.496 4.010 8.344 1.00 95.31 181 TYR A N 1
ATOM 1322 C CA . TYR A 1 181 ? -6.104 2.961 9.168 1.00 95.31 181 TYR A CA 1
ATOM 1323 C C . TYR A 1 181 ? -6.934 3.469 10.361 1.00 95.31 181 TYR A C 1
ATOM 1325 O O . TYR A 1 181 ? -8.124 3.136 10.448 1.00 95.31 181 TYR A O 1
ATOM 1333 N N . PRO A 1 182 ? -6.397 4.302 11.275 1.00 93.12 182 PRO A N 1
ATOM 1334 C CA . PRO A 1 182 ? -7.167 4.802 12.411 1.00 93.12 182 PRO A CA 1
ATOM 1335 C C . PRO A 1 182 ? -8.346 5.692 11.992 1.00 93.12 182 PRO A C 1
ATOM 1337 O O . PRO A 1 182 ? -9.345 5.763 12.711 1.00 93.12 182 PRO A O 1
ATOM 1340 N N . ILE A 1 183 ? -8.270 6.373 10.844 1.00 94.12 183 ILE A N 1
ATOM 1341 C CA . ILE A 1 183 ? -9.364 7.198 10.315 1.00 94.12 183 ILE A CA 1
ATOM 1342 C C . ILE A 1 183 ? -10.507 6.297 9.841 1.00 94.12 183 ILE A C 1
ATOM 1344 O O . ILE A 1 183 ? -11.632 6.425 10.330 1.00 94.12 183 ILE A O 1
ATOM 1348 N N . VAL A 1 184 ? -10.213 5.337 8.962 1.00 95.31 184 VAL A N 1
ATOM 1349 C CA . VAL A 1 184 ? -11.215 4.419 8.401 1.00 95.31 184 VAL A CA 1
ATOM 1350 C C . VAL A 1 184 ? -11.853 3.570 9.500 1.00 95.31 184 VAL A C 1
ATOM 1352 O O . VAL A 1 184 ? -13.079 3.448 9.559 1.00 95.31 184 VAL A O 1
ATOM 1355 N N . ARG A 1 185 ? -11.052 3.048 10.439 1.00 92.50 185 ARG A N 1
ATOM 1356 C CA . ARG A 1 185 ? -11.547 2.271 11.588 1.00 92.50 185 ARG A CA 1
ATOM 1357 C C . ARG A 1 185 ? -12.587 3.050 12.399 1.00 92.50 185 ARG A C 1
ATOM 1359 O O . ARG A 1 185 ? -13.626 2.489 12.755 1.00 92.50 185 ARG A O 1
ATOM 1366 N N . ARG A 1 186 ? -12.331 4.337 12.675 1.00 92.06 186 ARG A N 1
ATOM 1367 C CA . ARG A 1 186 ? -13.256 5.219 13.412 1.00 92.06 186 ARG A CA 1
ATOM 1368 C C . ARG A 1 186 ? -14.531 5.501 12.620 1.00 92.06 186 ARG A C 1
ATOM 1370 O O . ARG A 1 186 ? -15.621 5.386 13.176 1.00 92.06 186 ARG A O 1
ATOM 1377 N N . GLN A 1 187 ? -14.418 5.789 11.324 1.00 94.00 187 GLN A N 1
ATOM 1378 C CA . GLN A 1 187 ? -15.577 6.038 10.459 1.00 94.00 187 GLN A CA 1
ATOM 1379 C C . GLN A 1 187 ? -16.509 4.824 10.378 1.00 94.00 187 GLN A C 1
ATOM 1381 O O . GLN A 1 187 ? -17.723 4.955 10.544 1.00 94.00 187 GLN A O 1
ATOM 1386 N N . LEU A 1 188 ? -15.951 3.625 10.189 1.00 92.94 188 LEU A N 1
ATOM 1387 C CA . LEU A 1 188 ? -16.739 2.392 10.171 1.00 92.94 188 LEU A CA 1
ATOM 1388 C C . LEU A 1 188 ? -17.382 2.099 11.537 1.00 92.94 188 LEU A C 1
ATOM 1390 O O . LEU A 1 188 ? -18.438 1.466 11.602 1.00 92.94 188 LEU A O 1
ATOM 1394 N N . ALA A 1 189 ? -16.766 2.537 12.639 1.00 89.62 189 ALA A N 1
ATOM 1395 C CA . ALA A 1 189 ? -17.356 2.408 13.965 1.00 89.62 189 ALA A CA 1
ATOM 1396 C C . ALA A 1 189 ? -18.553 3.338 14.177 1.00 89.62 189 ALA A C 1
ATOM 1398 O O . ALA A 1 189 ? -19.598 2.865 14.625 1.00 89.62 189 ALA A O 1
ATOM 1399 N N . ALA A 1 190 ? -18.432 4.605 13.782 1.00 90.56 190 ALA A N 1
ATOM 1400 C CA . ALA A 1 190 ? -19.505 5.590 13.887 1.00 90.56 190 ALA A CA 1
ATOM 1401 C C . ALA A 1 190 ? -20.746 5.197 13.066 1.00 90.56 190 ALA A C 1
ATOM 1403 O O . ALA A 1 190 ? -21.863 5.238 13.577 1.00 90.56 190 ALA A O 1
ATOM 1404 N N . ARG A 1 191 ? -20.559 4.715 11.827 1.00 89.94 191 ARG A N 1
ATOM 1405 C CA . ARG A 1 191 ? -21.671 4.282 10.956 1.00 89.94 191 ARG A CA 1
ATOM 1406 C C . ARG A 1 191 ? -22.538 3.183 11.579 1.00 89.94 191 ARG A C 1
ATOM 1408 O O . ARG A 1 191 ? -23.744 3.163 11.370 1.00 89.94 191 ARG A O 1
ATOM 1415 N N . ARG A 1 192 ? -21.945 2.283 12.370 1.00 86.00 192 ARG A N 1
ATOM 1416 C CA . ARG A 1 192 ? -22.680 1.197 13.042 1.00 86.00 192 ARG A CA 1
ATOM 1417 C C . ARG A 1 192 ? -23.548 1.692 14.197 1.00 86.00 192 ARG A C 1
ATOM 1419 O O . ARG A 1 192 ? -24.562 1.065 14.478 1.00 86.00 192 ARG A O 1
ATOM 1426 N N . ILE A 1 193 ? -23.127 2.756 14.880 1.00 85.06 193 ILE A N 1
ATOM 1427 C CA . ILE A 1 193 ? -23.909 3.359 15.966 1.00 85.06 193 ILE A CA 1
ATOM 1428 C C . ILE A 1 193 ? -25.157 4.009 15.370 1.00 85.06 193 ILE A C 1
ATOM 1430 O O . ILE A 1 193 ? -26.254 3.734 15.834 1.00 85.06 193 ILE A O 1
ATOM 1434 N N . LEU A 1 194 ? -24.988 4.767 14.282 1.00 88.88 194 LEU A N 1
ATOM 1435 C CA . LEU A 1 194 ? -26.101 5.402 13.573 1.00 88.88 194 LEU A CA 1
ATOM 1436 C C . LEU A 1 194 ? -27.091 4.387 12.989 1.00 88.88 194 LEU A C 1
ATOM 1438 O O . LEU A 1 194 ? -28.285 4.606 13.063 1.00 88.88 194 LEU A O 1
ATOM 1442 N N . ALA A 1 195 ? -26.619 3.256 12.457 1.00 84.62 195 ALA A N 1
ATOM 1443 C CA . ALA A 1 195 ? -27.497 2.211 11.917 1.00 84.62 195 ALA A CA 1
ATOM 1444 C C . ALA A 1 195 ? -28.274 1.410 12.986 1.00 84.62 195 ALA A C 1
ATOM 1446 O O . ALA A 1 195 ? -29.025 0.502 12.637 1.00 84.62 195 ALA A O 1
ATOM 1447 N N . ARG A 1 196 ? -28.032 1.663 14.277 1.00 82.88 196 ARG A N 1
ATOM 1448 C CA . ARG A 1 196 ? -28.678 0.977 15.408 1.00 82.88 196 ARG A CA 1
ATOM 1449 C C . ARG A 1 196 ? -29.564 1.896 16.252 1.00 82.88 196 ARG A C 1
ATOM 1451 O O . ARG A 1 196 ? -30.194 1.387 17.175 1.00 82.88 196 ARG A O 1
ATOM 1458 N N . ALA A 1 197 ? -29.541 3.199 15.983 1.00 70.31 197 ALA A N 1
ATOM 1459 C CA . ALA A 1 197 ? -30.392 4.204 16.611 1.00 70.31 197 ALA A CA 1
ATOM 1460 C C . ALA A 1 197 ? -31.645 4.413 15.756 1.00 70.31 197 ALA A C 1
ATOM 1462 O O . ALA A 1 197 ? -32.711 4.647 16.359 1.00 70.31 197 ALA A O 1
#

Foldseek 3Di:
DDDDDDDDDDDDDDDDDDDDDPPVDPVVCPPPPPLPDDVLLLVLLLVLLLQLLVQLLVLLQVLCVVVVLHNQQQLQLQLCLVVVVSHRDPDDDDPVSSVSSVVSSSVVSSVLSSVLSCVCCRVVVDDDDVCPLQVSLQVSLQVVLCCCVPPRCVVRVHPSCVDPSVSVSSNSSSNSSSVSSVVSSVVSVVVVVVVVD

Solvent-accessible surface area (backbone atoms only — not comparable to full-atom values): 11049 Å² total; per-residue (Å²): 134,83,88,88,86,78,86,84,82,86,80,79,87,81,86,82,85,84,88,79,82,79,83,65,75,79,70,77,73,76,64,85,69,70,70,76,64,50,72,63,49,44,50,20,13,27,57,16,10,40,54,9,37,49,55,19,49,52,47,41,32,53,54,26,48,77,71,70,58,35,76,57,30,65,28,18,38,53,27,16,69,78,40,88,86,47,53,67,63,90,67,81,89,55,66,69,41,38,53,48,5,49,52,51,51,44,51,50,21,23,51,51,17,27,48,50,34,43,45,44,56,34,72,65,53,62,79,84,58,94,58,52,48,30,55,52,18,33,52,51,19,51,52,51,45,50,45,44,61,70,58,48,39,77,78,55,76,62,73,85,66,74,45,76,65,53,59,52,26,31,41,47,22,9,38,40,29,18,57,38,28,64,52,44,42,49,52,60,50,54,55,54,55,63,76,72,109